Protein AF-A0A3C1BU77-F1 (afdb_monomer)

Mean predicted aligned error: 21.32 Å

Nearest PDB structures (foldseek):
  6pol-assembly3_E  TM=6.967E-01  e=9.409E-05  Homo sapiens
  7zcb-assembly2_C  TM=7.299E-01  e=1.121E-03  Homo sapiens
  6gvl-assembly1_A  TM=5.945E-01  e=2.881E-03  Homo sapiens
  1x4z-assembly1_A  TM=6.012E-01  e=1.794E-02  Mus musculus
  3bpl-assembly1_B  TM=5.204E-01  e=2.711E-02  Homo sapiens

Structure (mmCIF, N/CA/C/O backbone):
data_AF-A0A3C1BU77-F1
#
_entry.id   AF-A0A3C1BU77-F1
#
loop_
_atom_site.group_PDB
_atom_site.id
_atom_site.type_symbol
_atom_site.label_atom_id
_atom_site.label_alt_id
_atom_site.label_comp_id
_atom_site.label_asym_id
_atom_site.label_entity_id
_atom_site.label_seq_id
_atom_site.pdbx_PDB_ins_code
_atom_site.Cartn_x
_atom_site.Cartn_y
_atom_site.Cartn_z
_atom_site.occupancy
_atom_site.B_iso_or_equiv
_atom_site.auth_seq_id
_atom_site.auth_comp_id
_atom_site.auth_asym_id
_atom_site.auth_atom_id
_atom_site.pdbx_PDB_model_num
ATOM 1 N N . MET A 1 1 ? -45.793 -27.076 -18.568 1.00 36.78 1 MET A N 1
ATOM 2 C CA . MET A 1 1 ? -45.952 -28.542 -18.455 1.00 36.78 1 MET A CA 1
ATOM 3 C C . MET A 1 1 ? -45.054 -29.188 -19.489 1.00 36.78 1 MET A C 1
ATOM 5 O O . MET A 1 1 ? -45.214 -28.874 -20.659 1.00 36.78 1 MET A O 1
ATOM 9 N N . GLY A 1 2 ? -44.099 -30.007 -19.049 1.00 38.44 2 GLY A N 1
ATOM 10 C CA . GLY A 1 2 ? -43.173 -30.732 -19.925 1.00 38.44 2 GLY A CA 1
ATOM 11 C C . GLY A 1 2 ? -41.721 -30.673 -19.454 1.00 38.44 2 GLY A C 1
ATOM 12 O O . GLY A 1 2 ? -40.871 -30.169 -20.177 1.00 38.44 2 GLY A O 1
ATOM 13 N N . GLU A 1 3 ? -41.451 -31.142 -18.234 1.00 28.12 3 GLU A N 1
ATOM 14 C CA . GLU A 1 3 ? -40.107 -31.545 -17.805 1.00 28.12 3 GLU A CA 1
ATOM 15 C C . GLU A 1 3 ? -39.756 -32.894 -18.452 1.00 28.12 3 GLU A C 1
ATOM 17 O O . GLU A 1 3 ? -40.600 -33.788 -18.456 1.00 28.12 3 GLU A O 1
ATOM 22 N N . SER A 1 4 ? -38.515 -33.079 -18.910 1.00 33.75 4 SER A N 1
ATOM 23 C CA . SER A 1 4 ? -37.806 -34.360 -18.747 1.00 33.75 4 SER A CA 1
ATOM 24 C C . SER A 1 4 ? -36.318 -34.210 -19.075 1.00 33.75 4 SER A C 1
ATOM 26 O O . SER A 1 4 ? -35.903 -34.245 -20.235 1.00 33.75 4 SER A O 1
ATOM 28 N N . SER A 1 5 ? -35.526 -34.062 -18.016 1.00 33.38 5 SER A N 1
ATOM 29 C CA . SER A 1 5 ? -34.079 -34.257 -17.982 1.00 33.38 5 SER A CA 1
ATOM 30 C C . SER A 1 5 ? -33.723 -35.724 -18.239 1.00 33.38 5 SER A C 1
ATOM 32 O O . SER A 1 5 ? -34.296 -36.624 -17.624 1.00 33.38 5 SER A O 1
ATOM 34 N N . GLY A 1 6 ? -32.750 -35.972 -19.115 1.00 31.78 6 GLY A N 1
ATOM 35 C CA . GLY A 1 6 ? -32.155 -37.292 -19.317 1.00 31.78 6 GLY A CA 1
ATOM 36 C C . GLY A 1 6 ? -31.024 -37.551 -18.321 1.00 31.78 6 GLY A C 1
ATOM 37 O O . GLY A 1 6 ? -29.907 -37.088 -18.531 1.00 31.78 6 GLY A O 1
ATOM 38 N N . THR A 1 7 ? -31.307 -38.325 -17.272 1.00 36.81 7 THR A N 1
ATOM 39 C CA . THR A 1 7 ? -30.307 -38.931 -16.377 1.00 36.81 7 THR A CA 1
ATOM 40 C C . THR A 1 7 ? -30.339 -40.446 -16.567 1.00 36.81 7 THR A C 1
ATOM 42 O O . THR A 1 7 ? -31.391 -41.068 -16.444 1.00 36.81 7 THR A O 1
ATOM 45 N N . VAL A 1 8 ? -29.184 -41.046 -16.860 1.00 35.94 8 VAL A N 1
ATOM 46 C CA . VAL A 1 8 ? -28.992 -42.498 -17.016 1.00 35.94 8 VAL A CA 1
ATOM 47 C C . VAL A 1 8 ? -28.729 -43.145 -15.646 1.00 35.94 8 VAL A C 1
ATOM 49 O O . VAL A 1 8 ? -27.785 -42.723 -14.974 1.00 35.94 8 VAL A O 1
ATOM 52 N N . PRO A 1 9 ? -29.476 -44.184 -15.220 1.00 38.03 9 PRO A N 1
ATOM 53 C CA . PRO A 1 9 ? -29.110 -44.986 -14.055 1.00 38.03 9 PRO A CA 1
ATOM 54 C C . PRO A 1 9 ? -28.339 -46.279 -14.393 1.00 38.03 9 PRO A C 1
ATOM 56 O O . PRO A 1 9 ? -28.489 -46.888 -15.451 1.00 38.03 9 PRO A O 1
ATOM 59 N N . ARG A 1 10 ? -27.513 -46.670 -13.413 1.00 32.25 10 ARG A N 1
ATOM 60 C CA . ARG A 1 10 ? -26.653 -47.861 -13.288 1.00 32.25 10 ARG A CA 1
ATOM 61 C C . ARG A 1 10 ? -27.412 -49.183 -13.062 1.00 32.25 10 ARG A C 1
ATOM 63 O O . ARG A 1 10 ? -28.432 -49.197 -12.384 1.00 32.25 10 ARG A O 1
ATOM 70 N N . ASN A 1 11 ? -26.703 -50.265 -13.417 1.00 33.53 11 ASN A N 1
ATOM 71 C CA . ASN A 1 11 ? -26.674 -51.626 -12.842 1.00 33.53 11 ASN A CA 1
ATOM 72 C C . ASN A 1 11 ? -27.775 -52.647 -13.184 1.00 33.53 11 ASN A C 1
ATOM 74 O O . ASN A 1 11 ? -28.945 -52.441 -12.895 1.00 33.53 11 ASN A O 1
ATOM 78 N N . LEU A 1 12 ? -27.323 -53.836 -13.623 1.00 29.66 12 LEU A N 1
ATOM 79 C CA . LEU A 1 12 ? -27.940 -55.160 -13.416 1.00 29.66 12 LEU A CA 1
ATOM 80 C C . LEU A 1 12 ? -26.853 -56.276 -13.589 1.00 29.66 12 LEU A C 1
ATOM 82 O O . LEU A 1 12 ? -25.764 -55.961 -14.062 1.00 29.66 12 LEU A O 1
ATOM 86 N N . PRO A 1 13 ? -27.068 -57.558 -13.213 1.00 35.19 13 PRO A N 1
ATOM 87 C CA . PRO A 1 13 ? -26.724 -58.130 -11.905 1.00 35.19 13 PRO A CA 1
ATOM 88 C C . PRO A 1 13 ? -25.758 -59.344 -11.967 1.00 35.19 13 PRO A C 1
ATOM 90 O O . PRO A 1 13 ? -25.698 -60.079 -12.952 1.00 35.19 13 PRO A O 1
ATOM 93 N N . VAL A 1 14 ? -25.058 -59.622 -10.860 1.00 35.34 14 VAL A N 1
ATOM 94 C CA . VAL A 1 14 ? -24.254 -60.846 -10.661 1.00 35.34 14 VAL A CA 1
ATOM 95 C C . VAL A 1 14 ? -25.178 -61.996 -10.248 1.00 35.34 14 VAL A C 1
ATOM 97 O O . VAL A 1 14 ? -25.825 -61.926 -9.206 1.00 35.34 14 VAL A O 1
ATOM 100 N N . THR A 1 15 ? -25.244 -63.065 -11.046 1.00 35.25 15 THR A N 1
ATOM 101 C CA . THR A 1 15 ? -25.993 -64.289 -10.713 1.00 35.25 15 THR A CA 1
ATOM 102 C C . THR A 1 15 ? -25.028 -65.437 -10.408 1.00 35.25 15 THR A C 1
ATOM 104 O O . THR A 1 15 ? -24.292 -65.898 -11.273 1.00 35.25 15 THR A O 1
ATOM 107 N N . GLY A 1 16 ? -25.029 -65.918 -9.161 1.00 33.06 16 GLY A N 1
ATOM 108 C CA . GLY A 1 16 ? -24.327 -67.133 -8.743 1.00 33.06 16 GLY A CA 1
ATOM 109 C C . GLY A 1 16 ? -25.316 -68.279 -8.531 1.00 33.06 16 GLY A C 1
ATOM 110 O O . GLY A 1 16 ? -26.018 -68.308 -7.524 1.00 33.06 16 GLY A O 1
ATOM 111 N N . ARG A 1 17 ? -25.375 -69.242 -9.461 1.00 32.59 17 ARG A N 1
ATOM 112 C CA . ARG A 1 17 ? -26.034 -70.544 -9.240 1.00 32.59 17 ARG A CA 1
ATOM 113 C C . ARG A 1 17 ? -25.007 -71.547 -8.708 1.00 32.59 17 ARG A C 1
ATOM 115 O O . ARG A 1 17 ? -24.070 -71.890 -9.423 1.00 32.59 17 ARG A O 1
ATOM 122 N N . ARG A 1 18 ? -25.219 -72.076 -7.499 1.00 37.72 18 ARG A N 1
ATOM 123 C CA . ARG A 1 18 ? -24.502 -73.257 -6.983 1.00 37.72 18 ARG A CA 1
ATOM 124 C C . ARG A 1 18 ? -24.995 -74.519 -7.703 1.00 37.72 18 ARG A C 1
ATOM 126 O O . ARG A 1 18 ? -26.198 -74.766 -7.739 1.00 37.72 18 ARG A O 1
ATOM 133 N N . ARG A 1 19 ? -24.080 -75.322 -8.252 1.00 45.97 19 ARG A N 1
ATOM 134 C CA . ARG A 1 19 ? -24.337 -76.703 -8.694 1.00 45.97 19 ARG A CA 1
ATOM 135 C C . ARG A 1 19 ? -23.610 -77.646 -7.736 1.00 45.97 19 ARG A C 1
ATOM 137 O O . ARG A 1 19 ? -22.392 -77.566 -7.640 1.00 45.97 19 ARG A O 1
ATOM 144 N N . ASN A 1 20 ? -24.339 -78.520 -7.043 1.00 51.69 20 ASN A N 1
ATOM 145 C CA . ASN A 1 20 ? -23.739 -79.678 -6.377 1.00 51.69 20 ASN A CA 1
ATOM 146 C C . ASN A 1 20 ? -23.255 -80.629 -7.482 1.00 51.69 20 ASN A C 1
ATOM 148 O O . ASN A 1 20 ? -24.083 -81.135 -8.237 1.00 51.69 20 ASN A O 1
ATOM 152 N N . MET A 1 21 ? -21.941 -80.810 -7.627 1.00 64.19 21 MET A N 1
ATOM 153 C CA . MET A 1 21 ? -21.345 -81.693 -8.636 1.00 64.19 21 MET A CA 1
ATOM 154 C C . MET A 1 21 ? -20.718 -82.913 -7.954 1.00 64.19 21 MET A C 1
ATOM 156 O O . MET A 1 21 ? -19.926 -82.751 -7.031 1.00 64.19 21 MET A O 1
ATOM 160 N N . ASN A 1 22 ? -21.075 -84.120 -8.405 1.00 68.38 22 ASN A N 1
ATOM 161 C CA . ASN A 1 22 ? -20.420 -85.363 -7.990 1.00 68.38 22 ASN A CA 1
ATOM 162 C C . ASN A 1 22 ? -19.087 -85.499 -8.738 1.00 68.38 22 ASN A C 1
ATOM 164 O O . ASN A 1 22 ? -19.070 -85.666 -9.956 1.00 68.38 22 ASN A O 1
ATOM 168 N N . LEU A 1 23 ? -17.973 -85.404 -8.011 1.00 65.56 23 LEU A N 1
ATOM 169 C CA . LEU A 1 23 ? -16.616 -85.367 -8.576 1.00 65.56 23 LEU A CA 1
ATOM 170 C C . LEU A 1 23 ? -16.169 -86.717 -9.173 1.00 65.56 23 LEU A C 1
ATOM 172 O O . LEU A 1 23 ? -15.373 -86.732 -10.108 1.00 65.56 23 LEU A O 1
ATOM 176 N N . SER A 1 24 ? -16.715 -87.835 -8.690 1.00 67.44 24 SER A N 1
ATOM 177 C CA . SER A 1 24 ? -16.337 -89.200 -9.089 1.00 67.44 24 SER A CA 1
ATOM 178 C C . SER A 1 24 ? -16.767 -89.585 -10.512 1.00 67.44 24 SER A C 1
ATOM 180 O O . SER A 1 24 ? -16.103 -90.382 -11.177 1.00 67.44 24 SER A O 1
ATOM 182 N N . GLU A 1 25 ? -17.856 -89.002 -11.017 1.00 73.62 25 GLU A N 1
ATOM 183 C CA . GLU A 1 25 ? -18.390 -89.293 -12.357 1.00 73.62 25 GLU A CA 1
ATOM 184 C C . GLU A 1 25 ? -17.701 -88.479 -13.465 1.00 73.62 25 GLU A C 1
ATOM 186 O O . GLU A 1 25 ? -17.847 -88.779 -14.650 1.00 73.62 25 GLU A O 1
ATOM 191 N N . MET A 1 26 ? -16.927 -87.452 -13.103 1.00 72.75 26 MET A N 1
ATOM 192 C CA . MET A 1 26 ? -16.329 -86.527 -14.064 1.00 72.75 26 MET A CA 1
ATOM 193 C C . MET A 1 26 ? -15.104 -87.126 -14.758 1.00 72.75 26 MET A C 1
ATOM 195 O O . MET A 1 26 ? -14.331 -87.909 -14.197 1.00 72.75 26 MET A O 1
ATOM 199 N N . THR A 1 27 ? -14.878 -86.724 -16.007 1.00 81.06 27 THR A N 1
ATOM 200 C CA . THR A 1 27 ? -13.675 -8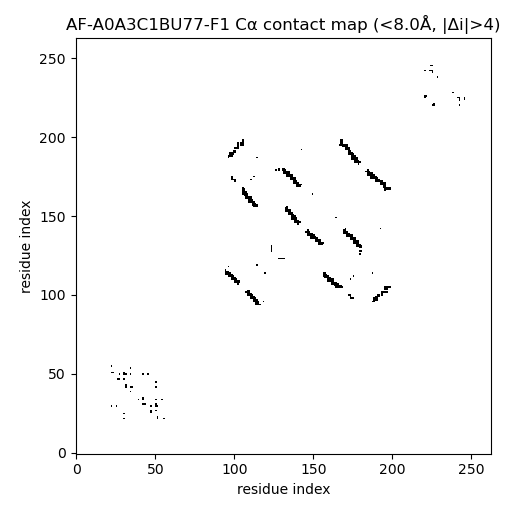7.124 -16.747 1.00 81.06 27 THR A CA 1
ATOM 201 C C . THR A 1 27 ? -12.450 -86.339 -16.260 1.00 81.06 27 THR A C 1
ATOM 203 O O . THR A 1 27 ? -12.557 -85.202 -15.797 1.00 81.06 27 THR A O 1
ATOM 206 N N . LYS A 1 28 ? -11.236 -86.894 -16.421 1.00 79.44 28 LYS A N 1
ATOM 207 C CA . LYS A 1 28 ? -9.983 -86.238 -15.976 1.00 79.44 28 LYS A CA 1
ATOM 208 C C . LYS A 1 28 ? -9.828 -84.808 -16.522 1.00 79.44 28 LYS A C 1
ATOM 210 O O . LYS A 1 28 ? -9.302 -83.932 -15.842 1.00 79.44 28 LYS A O 1
ATOM 215 N N . LYS A 1 29 ? -10.301 -84.559 -17.748 1.00 80.75 29 LYS A N 1
ATOM 216 C CA . LYS A 1 29 ? -10.237 -83.242 -18.401 1.00 80.75 29 LYS A CA 1
ATOM 217 C C . LYS A 1 29 ? -11.158 -82.217 -17.737 1.00 80.75 29 LYS A C 1
ATOM 219 O O . LYS A 1 29 ? -10.810 -81.040 -17.676 1.00 80.75 29 LYS A O 1
ATOM 224 N N . GLU A 1 30 ? -12.317 -82.646 -17.256 1.00 79.56 30 GLU A N 1
ATOM 225 C CA . GLU A 1 30 ? -13.279 -81.770 -16.587 1.00 79.56 30 GLU A CA 1
ATOM 226 C C . GLU A 1 30 ? -12.818 -81.438 -15.169 1.00 79.56 30 GLU A C 1
ATOM 228 O O . GLU A 1 30 ? -12.835 -80.269 -14.789 1.00 79.56 30 GLU A O 1
ATOM 233 N N . LEU A 1 31 ? -12.279 -82.425 -14.448 1.00 80.50 31 LEU A N 1
ATOM 234 C CA . LEU A 1 31 ? -11.627 -82.213 -13.153 1.00 80.50 31 LEU A CA 1
ATOM 235 C C . LEU A 1 31 ? -10.448 -81.240 -13.269 1.00 80.50 31 LEU A C 1
ATOM 237 O O . LEU A 1 31 ? -10.305 -80.331 -12.456 1.00 80.50 31 LEU A O 1
ATOM 241 N N . TYR A 1 32 ? -9.646 -81.356 -14.332 1.00 82.75 32 TYR A N 1
ATOM 242 C CA . TYR A 1 32 ? -8.545 -80.426 -14.580 1.00 82.75 32 TYR A CA 1
ATOM 243 C C . TYR A 1 32 ? -9.025 -78.983 -14.794 1.00 82.75 32 TYR A C 1
ATOM 245 O O . TYR A 1 32 ? -8.405 -78.048 -14.292 1.00 82.75 32 TYR A O 1
ATOM 253 N N . ARG A 1 33 ? -10.137 -78.780 -15.513 1.00 82.62 33 ARG A N 1
ATOM 254 C CA . ARG A 1 33 ? -10.722 -77.440 -15.699 1.00 82.62 33 ARG A CA 1
ATOM 255 C C . ARG A 1 33 ? -11.206 -76.850 -14.378 1.00 82.62 33 ARG A C 1
ATOM 257 O O . ARG A 1 33 ? -10.927 -75.687 -14.111 1.00 82.62 33 ARG A O 1
ATOM 264 N N . LEU A 1 34 ? -11.856 -77.661 -13.547 1.00 81.00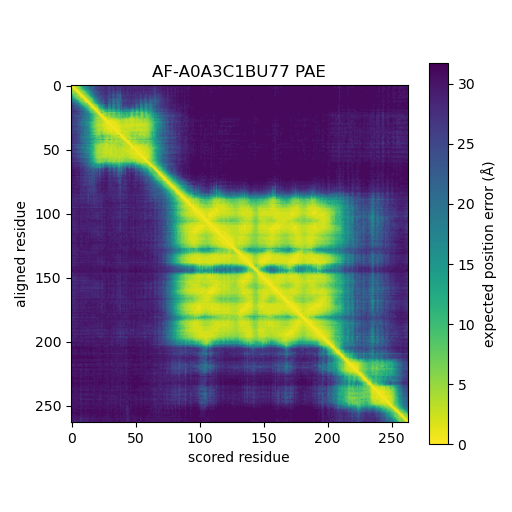 34 LEU A N 1
ATOM 265 C CA . LEU A 1 34 ? -12.327 -77.241 -12.228 1.00 81.00 34 LEU A CA 1
ATOM 266 C C . LEU A 1 34 ? -11.142 -76.886 -11.308 1.00 81.00 34 LEU A C 1
ATOM 268 O O . LEU A 1 34 ? -11.159 -75.865 -10.628 1.00 81.00 34 LEU A O 1
ATOM 272 N N . ALA A 1 35 ? -10.052 -77.654 -11.376 1.00 80.00 35 ALA A N 1
ATOM 273 C CA . ALA A 1 35 ? -8.815 -77.361 -10.652 1.00 80.00 35 ALA A CA 1
ATOM 274 C C . ALA A 1 35 ? -8.125 -76.062 -11.110 1.00 80.00 35 ALA A C 1
ATOM 276 O O . ALA A 1 35 ? -7.467 -75.405 -10.304 1.00 80.00 35 ALA A O 1
ATOM 277 N N . VAL A 1 36 ? -8.265 -75.677 -12.385 1.00 81.69 36 VAL A N 1
ATOM 278 C CA . VAL A 1 36 ? -7.801 -74.369 -12.877 1.00 81.69 36 VAL A CA 1
ATOM 279 C C . VAL A 1 36 ? -8.652 -73.241 -12.296 1.00 81.69 36 VAL A C 1
ATOM 281 O O . VAL A 1 36 ? -8.091 -72.248 -11.846 1.00 81.69 36 VAL A O 1
ATOM 284 N N . GLU A 1 37 ? -9.976 -73.400 -12.264 1.00 79.88 37 GLU A N 1
ATOM 285 C CA . GLU A 1 37 ? -10.899 -72.392 -11.724 1.00 79.88 37 GLU A CA 1
ATOM 286 C C . GLU A 1 37 ? -10.695 -72.165 -10.218 1.00 79.88 37 GLU A C 1
ATOM 288 O O . GLU A 1 37 ? -10.669 -71.026 -9.760 1.00 79.88 37 GLU A O 1
ATOM 293 N N . LEU A 1 38 ? -10.445 -73.236 -9.459 1.00 76.94 38 LEU A N 1
ATOM 294 C CA . LEU A 1 38 ? -10.128 -73.172 -8.026 1.00 76.94 38 LEU A CA 1
ATOM 295 C C . LEU A 1 38 ? -8.642 -72.896 -7.730 1.00 76.94 38 LEU A C 1
ATOM 297 O O . LEU A 1 38 ? -8.221 -72.946 -6.577 1.00 76.94 38 LEU A O 1
ATOM 301 N N . ASN A 1 39 ? -7.849 -72.603 -8.765 1.00 78.12 39 ASN A N 1
ATOM 302 C CA . ASN A 1 39 ? -6.432 -72.247 -8.701 1.00 78.12 39 ASN A CA 1
ATOM 303 C C . ASN A 1 39 ? -5.550 -73.228 -7.896 1.00 78.12 39 ASN A C 1
ATOM 305 O O . ASN A 1 39 ? -4.654 -72.825 -7.154 1.00 78.12 39 ASN A O 1
ATOM 309 N N . LEU A 1 40 ? -5.776 -74.536 -8.064 1.00 77.06 40 LEU A N 1
ATOM 310 C CA . LEU A 1 40 ? -4.991 -75.573 -7.391 1.00 77.06 40 LEU A CA 1
ATOM 311 C C . LEU A 1 40 ? -3.548 -75.623 -7.921 1.00 77.06 40 LEU A C 1
ATOM 313 O O . LEU A 1 40 ? -3.300 -75.552 -9.130 1.00 77.06 40 LEU A O 1
ATOM 317 N N . ALA A 1 41 ? -2.574 -75.766 -7.021 1.00 76.38 41 ALA A N 1
ATOM 318 C CA . ALA A 1 41 ? -1.163 -75.915 -7.375 1.00 76.38 41 ALA A CA 1
ATOM 319 C C . ALA A 1 41 ? -0.843 -77.357 -7.819 1.00 76.38 41 ALA A C 1
ATOM 321 O O . ALA A 1 41 ? -1.483 -78.309 -7.386 1.00 76.38 41 ALA A O 1
ATOM 322 N N . ASN A 1 42 ? 0.156 -77.530 -8.694 1.00 75.81 42 ASN A N 1
ATOM 323 C CA . ASN A 1 42 ? 0.618 -78.832 -9.213 1.00 75.81 42 ASN A CA 1
ATOM 324 C C . ASN A 1 42 ? -0.421 -79.694 -9.972 1.00 75.81 42 ASN A C 1
ATOM 326 O O . ASN A 1 42 ? -0.128 -80.846 -10.294 1.00 75.81 42 ASN A O 1
ATOM 330 N N . ARG A 1 43 ? -1.575 -79.130 -10.371 1.00 74.25 43 ARG A N 1
ATOM 331 C CA . ARG A 1 43 ? -2.667 -79.859 -11.056 1.00 74.25 43 ARG A CA 1
ATOM 332 C C . ARG A 1 43 ? -2.267 -80.619 -12.327 1.00 74.25 43 ARG A C 1
ATOM 334 O O . ARG A 1 43 ? -2.896 -81.608 -12.679 1.00 74.25 43 ARG A O 1
ATOM 341 N N . SER A 1 44 ? -1.240 -80.156 -13.042 1.00 74.56 44 SER A N 1
ATOM 342 C CA . SER A 1 44 ? -0.787 -80.730 -14.319 1.00 74.56 44 SER A CA 1
ATOM 343 C C . SER A 1 44 ? 0.023 -82.010 -14.165 1.00 74.56 44 SER A C 1
ATOM 345 O O . SER A 1 44 ? 0.149 -82.757 -15.132 1.00 74.56 44 SER A O 1
ATOM 347 N N . LYS A 1 45 ? 0.544 -82.282 -12.964 1.00 77.38 45 LYS A N 1
ATOM 348 C CA . LYS A 1 45 ? 1.308 -83.498 -12.666 1.00 77.38 45 LYS A CA 1
ATOM 349 C C . LYS A 1 45 ? 0.457 -84.602 -12.029 1.00 77.38 45 LYS A C 1
ATOM 351 O O . LYS A 1 45 ? 0.951 -85.712 -11.895 1.00 77.38 45 LYS A O 1
ATOM 356 N N . MET A 1 46 ? -0.796 -84.309 -11.673 1.00 78.25 46 MET A N 1
ATOM 357 C CA . MET A 1 46 ? -1.655 -85.218 -10.914 1.00 78.25 46 MET A CA 1
ATOM 358 C C . MET A 1 46 ? -2.401 -86.236 -11.795 1.00 78.25 46 MET A C 1
ATOM 360 O O . MET A 1 46 ? -2.791 -85.975 -12.949 1.00 78.25 46 MET A O 1
ATOM 364 N N . THR A 1 47 ? -2.619 -87.429 -11.245 1.00 84.69 47 THR A N 1
ATOM 365 C CA . THR A 1 47 ? -3.502 -88.452 -11.828 1.00 84.69 47 THR A CA 1
ATOM 366 C C . THR A 1 47 ? -4.984 -88.098 -11.605 1.00 84.69 47 THR A C 1
ATOM 368 O O . THR A 1 47 ? -5.301 -87.099 -10.965 1.00 84.69 47 THR A O 1
ATOM 371 N N . LYS A 1 48 ? -5.923 -88.830 -12.231 1.00 79.88 48 LYS A N 1
ATOM 372 C CA . LYS A 1 48 ? -7.366 -88.518 -12.111 1.00 79.88 48 LYS A CA 1
ATOM 373 C C . LYS A 1 48 ? -7.821 -88.619 -10.651 1.00 79.88 48 LYS A C 1
ATOM 375 O O . LYS A 1 48 ? -8.472 -87.708 -10.162 1.00 79.88 48 LYS A O 1
ATOM 380 N N . GLU A 1 49 ? -7.405 -89.684 -9.978 1.00 81.25 49 GLU A N 1
ATOM 381 C CA . GLU A 1 49 ? -7.737 -89.974 -8.581 1.00 81.25 49 GLU A CA 1
ATOM 382 C C . GLU A 1 49 ? -7.129 -88.932 -7.632 1.00 81.25 49 GLU A C 1
ATOM 384 O O . GLU A 1 49 ? -7.809 -88.415 -6.749 1.00 81.25 49 GLU A O 1
ATOM 389 N N . GLU A 1 50 ? -5.879 -88.527 -7.878 1.00 80.88 50 GLU A N 1
ATOM 390 C CA . GLU A 1 50 ? -5.228 -87.453 -7.117 1.00 80.88 50 GLU A CA 1
ATOM 391 C C . GLU A 1 50 ? -5.935 -86.100 -7.291 1.00 80.88 50 GLU A C 1
ATOM 393 O O . GLU A 1 50 ? -6.042 -85.333 -6.334 1.00 80.88 50 GLU A O 1
ATOM 398 N N . LEU A 1 51 ? -6.444 -85.801 -8.494 1.00 79.88 51 LEU A N 1
ATOM 399 C CA . LEU A 1 51 ? -7.230 -84.591 -8.754 1.00 79.88 51 LEU A CA 1
ATOM 400 C C . LEU A 1 51 ? -8.578 -84.616 -8.030 1.00 79.88 51 LEU A C 1
ATOM 402 O O . LEU A 1 51 ? -8.986 -83.583 -7.504 1.00 79.88 51 LEU A O 1
ATOM 406 N N . GLU A 1 52 ? -9.254 -85.766 -7.986 1.00 79.31 52 GLU A N 1
ATOM 407 C CA . GLU A 1 52 ? -10.512 -85.933 -7.247 1.00 79.31 52 GLU A CA 1
ATOM 408 C C . GLU A 1 52 ? -10.294 -85.693 -5.751 1.00 79.31 52 GLU A C 1
ATOM 410 O O . GLU A 1 52 ? -10.998 -84.879 -5.156 1.00 79.31 52 GLU A O 1
ATOM 415 N N . GLN A 1 53 ? -9.260 -86.302 -5.164 1.00 80.06 53 GLN A N 1
ATOM 416 C CA . GLN A 1 53 ? -8.941 -86.128 -3.747 1.00 80.06 53 GLN A CA 1
ATOM 417 C C . GLN A 1 53 ? -8.513 -84.690 -3.412 1.00 80.06 53 GLN A C 1
ATOM 419 O O . GLN A 1 53 ? -8.905 -84.148 -2.377 1.00 80.06 53 GLN A O 1
ATOM 424 N N . ALA A 1 54 ? -7.723 -84.046 -4.278 1.00 79.88 54 ALA A N 1
ATOM 425 C CA . ALA A 1 54 ? -7.291 -82.664 -4.080 1.00 79.88 54 ALA A CA 1
ATOM 426 C C . ALA A 1 54 ? -8.455 -81.666 -4.189 1.00 79.88 54 ALA A C 1
ATOM 428 O O . ALA A 1 54 ? -8.496 -80.690 -3.439 1.00 79.88 54 ALA A O 1
ATOM 429 N N . LEU A 1 55 ? -9.404 -81.912 -5.098 1.00 79.50 55 LEU A N 1
ATOM 430 C CA . LEU A 1 55 ? -10.608 -81.097 -5.248 1.00 79.50 55 LEU A CA 1
ATOM 431 C C . LEU A 1 55 ? -11.572 -81.286 -4.079 1.00 79.50 55 LEU A C 1
ATOM 433 O O . LEU A 1 55 ? -12.065 -80.288 -3.559 1.00 79.50 55 LEU A O 1
ATOM 437 N N . ASP A 1 56 ? -11.798 -82.523 -3.635 1.00 80.12 56 ASP A N 1
ATOM 438 C CA . ASP A 1 56 ? -12.672 -82.802 -2.492 1.00 80.12 56 ASP A CA 1
ATOM 439 C C . ASP A 1 56 ? -12.108 -82.169 -1.211 1.00 80.12 56 ASP A C 1
ATOM 441 O O . ASP A 1 56 ? -12.818 -81.459 -0.500 1.00 80.12 56 ASP A O 1
ATOM 445 N N . LYS A 1 57 ? -10.786 -82.273 -1.002 1.00 78.12 57 LYS A N 1
ATOM 446 C CA . LYS A 1 57 ? -10.084 -81.590 0.094 1.00 78.12 57 LYS A CA 1
ATOM 447 C C . LYS A 1 57 ? -10.208 -80.064 0.013 1.00 78.12 57 LYS A C 1
ATOM 449 O O . LYS A 1 57 ? -10.530 -79.413 1.002 1.00 78.12 57 LYS A O 1
ATOM 454 N N . ALA A 1 58 ? -9.991 -79.473 -1.162 1.00 72.94 58 ALA A N 1
ATOM 455 C CA . ALA A 1 58 ? -10.100 -78.025 -1.333 1.00 72.94 58 ALA A CA 1
ATOM 456 C C . ALA A 1 58 ? -11.539 -77.515 -1.144 1.00 72.94 58 ALA A C 1
ATOM 458 O O . ALA A 1 58 ? -11.747 -76.408 -0.646 1.00 72.94 58 ALA A O 1
ATOM 459 N N . MET A 1 59 ? -12.541 -78.319 -1.512 1.00 67.62 59 MET A N 1
ATOM 460 C CA . MET A 1 59 ? -13.952 -78.009 -1.281 1.00 67.62 59 MET A CA 1
ATOM 461 C C . MET A 1 59 ? -14.368 -78.216 0.183 1.00 67.62 59 MET A C 1
ATOM 463 O O . MET A 1 59 ? -15.197 -77.448 0.676 1.00 67.62 59 MET A O 1
ATOM 467 N N . SER A 1 60 ? -13.785 -79.185 0.899 1.00 64.94 60 SER A N 1
ATOM 468 C CA . SER A 1 60 ? -13.997 -79.359 2.341 1.00 64.94 60 SER A CA 1
ATOM 469 C C . SER A 1 60 ? -13.317 -78.268 3.170 1.00 64.94 60 SER A C 1
ATOM 471 O O . SER A 1 60 ? -13.932 -77.751 4.101 1.00 64.94 60 SER A O 1
ATOM 473 N N . ASP A 1 61 ? -12.109 -77.841 2.791 1.00 60.53 61 ASP A N 1
ATOM 474 C CA . ASP A 1 61 ? -11.376 -76.760 3.467 1.00 60.53 61 ASP A CA 1
ATOM 475 C C . ASP A 1 61 ? -12.116 -75.412 3.309 1.00 60.53 61 ASP A C 1
ATOM 477 O O . ASP A 1 61 ? -12.211 -74.624 4.250 1.00 60.53 61 ASP A O 1
ATOM 481 N N . ASN A 1 62 ? -12.787 -75.190 2.171 1.00 55.81 62 ASN A N 1
ATOM 482 C CA . ASN A 1 62 ? -13.650 -74.019 1.950 1.00 55.81 62 ASN A CA 1
ATOM 483 C C . ASN A 1 62 ? -15.014 -74.076 2.668 1.00 55.81 62 ASN A C 1
ATOM 485 O O . ASN A 1 62 ? -15.765 -73.098 2.635 1.00 55.81 62 ASN A O 1
ATOM 489 N N . LYS A 1 63 ? -15.364 -75.194 3.321 1.00 53.31 63 LYS A N 1
ATOM 490 C CA . LYS A 1 63 ? -16.603 -75.330 4.109 1.00 53.31 63 LYS A CA 1
ATOM 491 C C . LYS A 1 63 ? -16.418 -74.955 5.588 1.00 53.31 63 LYS A C 1
ATOM 493 O O . LYS A 1 63 ? -17.416 -74.832 6.294 1.00 53.31 63 LYS A O 1
ATOM 498 N N . THR A 1 64 ? -15.184 -74.698 6.034 1.00 42.06 64 THR A N 1
ATOM 499 C CA . THR A 1 64 ? -14.855 -74.444 7.454 1.00 42.06 64 THR A CA 1
ATOM 500 C C . THR A 1 64 ? -14.489 -72.984 7.761 1.00 42.06 64 THR A C 1
ATOM 502 O O . THR A 1 64 ? -14.323 -72.617 8.918 1.00 42.06 64 THR A O 1
ATOM 505 N N . HIS A 1 65 ? -14.500 -72.077 6.780 1.00 44.78 65 HIS A N 1
ATOM 506 C CA . HIS A 1 65 ? -14.372 -70.635 7.043 1.00 44.78 65 HIS A CA 1
ATOM 507 C C . HIS A 1 65 ? -15.735 -69.928 7.108 1.00 44.78 65 HIS A C 1
ATOM 509 O O . HIS A 1 65 ? -15.986 -68.919 6.456 1.00 44.78 65 HIS A O 1
ATOM 515 N N . SER A 1 66 ? -16.613 -70.468 7.954 1.00 40.12 66 SER A N 1
ATOM 516 C CA . SER A 1 66 ? -17.625 -69.700 8.676 1.00 40.12 66 SER A CA 1
ATOM 517 C C . SER A 1 66 ? -17.313 -69.839 10.165 1.00 40.12 66 SER A C 1
ATOM 519 O O . SER A 1 66 ? -17.701 -70.820 10.788 1.00 40.12 66 SER A O 1
ATOM 521 N N . SER A 1 67 ? -16.655 -68.814 10.705 1.00 39.72 67 SER A N 1
ATOM 522 C CA . SER A 1 67 ? -16.546 -68.490 12.133 1.00 39.72 67 SER A CA 1
ATOM 523 C C . SER A 1 67 ? -15.556 -69.285 13.007 1.00 39.72 67 SER A C 1
ATOM 525 O O . SER A 1 67 ? -15.810 -70.402 13.438 1.00 39.72 67 SER A O 1
ATOM 527 N N . THR A 1 68 ? -14.562 -68.516 13.472 1.00 42.31 68 THR A N 1
ATOM 528 C CA . THR A 1 68 ? -13.919 -68.547 14.804 1.00 42.31 68 THR A CA 1
ATOM 529 C C . THR A 1 68 ? -12.751 -69.508 15.031 1.00 42.31 68 THR A C 1
ATOM 531 O O . THR A 1 68 ? -12.900 -70.551 15.652 1.00 42.31 68 THR A O 1
ATOM 534 N N . GLU A 1 69 ? -11.541 -69.040 14.716 1.00 39.47 69 GLU A N 1
ATOM 535 C CA . GLU A 1 69 ? -10.366 -69.356 15.532 1.00 39.47 69 GLU A CA 1
ATOM 536 C C . GLU A 1 69 ? -9.757 -68.062 16.077 1.00 39.47 69 GLU A C 1
ATOM 538 O O . GLU A 1 69 ? -9.453 -67.109 15.358 1.00 39.47 69 GLU A O 1
ATOM 543 N N . GLN A 1 70 ? -9.675 -68.029 17.403 1.00 50.38 70 GLN A N 1
ATOM 544 C CA . GLN A 1 70 ? -9.163 -66.945 18.218 1.00 50.38 70 GLN A CA 1
ATOM 545 C C . GLN A 1 70 ? -7.642 -66.864 18.056 1.00 50.38 70 GLN A C 1
ATOM 547 O O . GLN A 1 70 ? -6.902 -67.609 18.697 1.00 50.38 70 GLN A O 1
ATOM 552 N N . HIS A 1 71 ? -7.158 -65.922 17.249 1.00 42.28 71 HIS A N 1
ATOM 553 C CA . HIS A 1 71 ? -5.782 -65.462 17.390 1.00 42.28 71 HIS A CA 1
ATOM 554 C C . HIS A 1 71 ? -5.714 -64.463 18.545 1.00 42.28 71 HIS A C 1
ATOM 556 O O . HIS A 1 71 ? -6.431 -63.460 18.561 1.00 42.28 71 HIS A O 1
ATOM 562 N N . LYS A 1 72 ? -4.839 -64.753 19.516 1.00 47.97 72 LYS A N 1
ATOM 563 C CA . LYS A 1 72 ? -4.386 -63.805 20.537 1.00 47.97 72 LYS A CA 1
ATOM 564 C C . LYS A 1 72 ? -4.164 -62.441 19.891 1.00 47.97 72 LYS A C 1
ATOM 566 O O . LYS A 1 72 ? -3.412 -62.328 18.924 1.00 47.97 72 LYS A O 1
ATOM 571 N N . VAL A 1 73 ? -4.812 -61.427 20.455 1.00 41.06 73 VAL A N 1
ATOM 572 C CA . VAL A 1 73 ? -4.631 -60.029 20.078 1.00 41.06 73 VAL A CA 1
ATOM 573 C C . VAL A 1 73 ? -3.190 -59.652 20.407 1.00 41.06 73 VAL A C 1
ATOM 575 O O . VAL A 1 73 ? -2.876 -59.228 21.515 1.00 41.06 73 VAL A O 1
ATOM 578 N N . HIS A 1 74 ? -2.287 -59.820 19.446 1.00 51.00 74 HIS A N 1
ATOM 579 C CA . HIS A 1 74 ? -1.187 -58.882 19.344 1.00 51.00 74 HIS A CA 1
ATOM 580 C C . HIS A 1 74 ? -1.856 -57.531 19.083 1.00 51.00 74 HIS A C 1
ATOM 582 O O . HIS A 1 74 ? -2.603 -57.439 18.101 1.00 51.00 74 HIS A O 1
ATOM 588 N N . PRO A 1 75 ? -1.682 -56.506 19.942 1.00 61.91 75 PRO A N 1
ATOM 589 C CA . PRO A 1 75 ? -2.056 -55.169 19.532 1.00 61.91 75 PRO A CA 1
ATOM 590 C C . PRO A 1 75 ? -1.297 -54.935 18.232 1.00 61.91 75 PRO A C 1
ATOM 592 O O . PRO A 1 75 ? -0.066 -54.998 18.198 1.00 61.91 75 PRO A O 1
ATOM 595 N N . SER A 1 76 ? -2.048 -54.788 17.140 1.00 58.81 76 SER A N 1
ATOM 596 C CA . SER A 1 76 ? -1.476 -54.307 15.890 1.00 58.81 76 SER A CA 1
ATOM 597 C C . SER A 1 76 ? -0.647 -53.077 16.251 1.00 58.81 76 SER A C 1
ATOM 599 O O . SER A 1 76 ? -1.123 -52.299 17.088 1.00 58.81 76 SER A O 1
ATOM 601 N N . PRO A 1 77 ? 0.569 -52.893 15.698 1.00 64.50 77 PRO A N 1
ATOM 602 C CA . PRO A 1 77 ? 1.229 -51.606 15.800 1.00 64.50 77 PRO A CA 1
ATOM 603 C C . PRO A 1 77 ? 0.172 -50.601 15.380 1.00 64.50 77 PRO A C 1
ATOM 605 O O . PRO A 1 77 ? -0.342 -50.702 14.263 1.00 64.50 77 PRO A O 1
ATOM 608 N N . VAL A 1 78 ? -0.257 -49.756 16.321 1.00 66.56 78 VAL A N 1
ATOM 609 C CA . VAL A 1 78 ? -1.162 -48.658 16.020 1.00 66.56 78 VAL A CA 1
ATOM 610 C C . VAL A 1 78 ? -0.446 -47.966 14.880 1.00 66.56 78 VAL A C 1
ATOM 612 O O . VAL A 1 78 ? 0.666 -47.473 15.089 1.00 66.56 78 VAL A O 1
ATOM 615 N N . LEU A 1 79 ? -0.982 -48.080 13.654 1.00 68.75 79 LEU A N 1
ATOM 616 C CA . LEU A 1 79 ? -0.443 -47.310 12.544 1.00 68.75 79 LEU A CA 1
ATOM 617 C C . LEU A 1 79 ? -0.367 -45.902 13.111 1.00 68.75 79 LEU A C 1
ATOM 619 O O . LEU A 1 79 ? -1.401 -45.467 13.631 1.00 68.75 79 LEU A O 1
ATOM 623 N N . PRO A 1 80 ? 0.815 -45.255 13.128 1.00 68.44 80 PRO A N 1
ATOM 624 C CA . PRO A 1 80 ? 0.906 -43.914 13.669 1.00 68.44 80 PRO A CA 1
ATOM 625 C C . PRO A 1 80 ? -0.222 -43.148 13.002 1.00 68.44 80 PRO A C 1
ATOM 627 O O . PRO A 1 80 ? -0.297 -43.149 11.766 1.00 68.44 80 PRO A O 1
ATOM 630 N N . GLU A 1 81 ? -1.166 -42.649 13.813 1.00 70.00 81 GLU A N 1
ATOM 631 C CA . GLU A 1 81 ? -2.256 -41.834 13.300 1.00 70.00 81 GLU A CA 1
ATOM 632 C C . GLU A 1 81 ? -1.578 -40.850 12.369 1.00 70.00 81 GLU A C 1
ATOM 634 O O . GLU A 1 81 ? -0.586 -40.223 12.752 1.00 70.00 81 GLU A O 1
ATOM 639 N N . LYS A 1 82 ? -1.994 -40.831 11.101 1.00 66.94 82 LYS A N 1
ATOM 640 C CA . LYS A 1 82 ? -1.457 -39.866 10.158 1.00 66.94 82 LYS A CA 1
ATOM 641 C C . LYS A 1 82 ? -1.811 -38.526 10.778 1.00 66.94 82 LYS A C 1
ATOM 643 O O . LYS A 1 82 ? -2.968 -38.129 10.699 1.00 66.94 82 LYS A O 1
ATOM 648 N N . ILE A 1 83 ? -0.847 -37.905 11.459 1.00 66.88 83 ILE A N 1
ATOM 649 C CA . ILE A 1 83 ? -0.997 -36.592 12.062 1.00 66.88 83 ILE A CA 1
ATOM 650 C C . ILE A 1 83 ? -1.202 -35.694 10.853 1.00 66.88 83 ILE A C 1
ATOM 652 O O . ILE A 1 83 ? -0.247 -35.304 10.179 1.00 66.88 83 ILE A O 1
ATOM 656 N N . SER A 1 84 ? -2.463 -35.479 10.478 1.00 71.19 84 SER A N 1
ATOM 657 C CA . SER A 1 84 ? -2.808 -34.413 9.562 1.00 71.19 84 SER A CA 1
ATOM 658 C C . SER A 1 84 ? -2.238 -33.162 10.209 1.00 71.19 84 SER A C 1
ATOM 660 O O . SER A 1 84 ? -2.475 -32.967 11.409 1.00 71.19 84 SER A O 1
ATOM 662 N N . PRO A 1 85 ? -1.449 -32.357 9.477 1.00 77.69 85 PRO A N 1
ATOM 663 C CA . PRO A 1 85 ? -1.025 -31.073 9.996 1.00 77.69 85 PRO A CA 1
ATOM 664 C C . PRO A 1 85 ? -2.257 -30.387 10.591 1.00 77.69 85 PRO A C 1
ATOM 666 O O . PRO A 1 85 ? -3.314 -30.457 9.954 1.00 77.69 85 PRO A O 1
ATOM 669 N N . PRO A 1 86 ? -2.168 -29.823 11.807 1.00 78.62 86 PRO A N 1
ATOM 670 C CA . PRO A 1 86 ? -3.284 -29.094 12.379 1.00 78.62 86 PRO A CA 1
ATOM 671 C C . PRO A 1 86 ? -3.838 -28.144 11.318 1.00 78.62 86 PRO A C 1
ATOM 673 O O . PRO A 1 86 ? -3.079 -27.420 10.670 1.00 78.62 86 PRO A O 1
ATOM 676 N N . GLU A 1 87 ? -5.146 -28.213 11.077 1.00 79.50 87 GLU A N 1
ATOM 677 C CA . GLU A 1 87 ? -5.789 -27.269 10.178 1.00 79.50 87 GLU A CA 1
ATOM 678 C C . GLU A 1 87 ? -5.686 -25.893 10.833 1.00 79.50 87 GLU A C 1
ATOM 680 O O . GLU A 1 87 ? -6.309 -25.621 11.859 1.00 79.50 87 GLU A O 1
ATOM 685 N N . TYR A 1 88 ? -4.840 -25.042 10.262 1.00 84.25 88 TYR A N 1
ATOM 686 C CA . TYR A 1 88 ? -4.738 -23.637 10.619 1.00 84.25 88 TYR A CA 1
ATOM 687 C C . TYR A 1 88 ? -5.535 -22.847 9.580 1.00 84.25 88 TYR A C 1
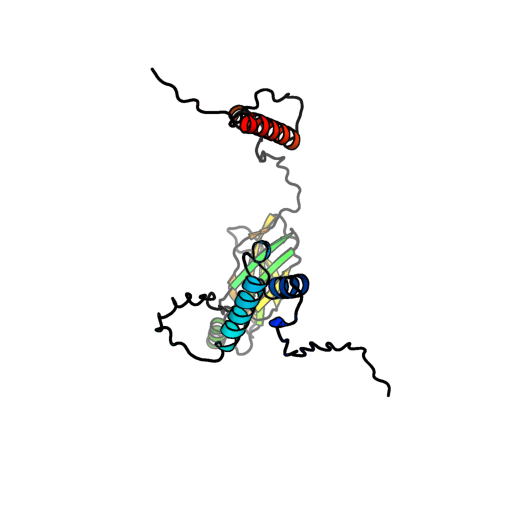ATOM 689 O O . TYR A 1 88 ? -4.965 -22.463 8.553 1.00 84.25 88 TYR A O 1
ATOM 697 N N . PRO A 1 89 ? -6.854 -22.647 9.774 1.00 85.50 89 PRO A N 1
ATOM 698 C CA . PRO A 1 89 ? -7.617 -21.806 8.867 1.00 85.50 89 PRO A CA 1
ATOM 699 C C . PRO A 1 89 ? -7.020 -20.398 8.888 1.00 85.50 89 PRO A C 1
ATOM 701 O O . PRO A 1 89 ? -6.737 -19.848 9.954 1.00 85.50 89 PRO A O 1
ATOM 704 N N . ILE A 1 90 ? -6.806 -19.829 7.703 1.00 87.12 90 ILE A N 1
ATOM 705 C CA . ILE A 1 90 ? -6.316 -18.458 7.572 1.00 87.12 90 ILE A CA 1
ATOM 706 C C . ILE A 1 90 ? -7.423 -17.531 8.090 1.00 87.12 90 ILE A C 1
ATOM 708 O O . ILE A 1 90 ? -8.543 -17.610 7.582 1.00 87.12 90 ILE A O 1
ATOM 712 N N . PRO A 1 91 ? -7.151 -16.681 9.096 1.00 89.00 91 PRO A N 1
ATOM 713 C CA . PRO A 1 91 ? -8.136 -15.722 9.573 1.00 89.00 91 PRO A CA 1
ATOM 714 C C . PRO A 1 91 ? -8.512 -14.728 8.471 1.00 89.00 91 PRO A C 1
ATOM 716 O O . PRO A 1 91 ? -7.645 -14.274 7.727 1.00 89.00 91 PRO A O 1
ATOM 719 N N . ASP A 1 92 ? -9.780 -14.314 8.426 1.00 86.62 92 ASP A N 1
ATOM 720 C CA . ASP A 1 92 ? -10.236 -13.275 7.489 1.00 86.62 92 ASP A CA 1
ATOM 721 C C . ASP A 1 92 ? -9.513 -11.934 7.705 1.00 86.62 92 ASP A C 1
ATOM 723 O O . ASP A 1 92 ? -9.368 -11.139 6.778 1.00 86.62 92 ASP A O 1
ATOM 727 N N . ARG A 1 93 ? -9.096 -11.663 8.950 1.00 89.19 93 ARG A N 1
ATOM 728 C CA . ARG A 1 93 ? -8.403 -10.441 9.372 1.00 89.19 93 ARG A CA 1
ATOM 729 C C . ARG A 1 93 ? -7.352 -10.744 10.427 1.00 89.19 93 ARG A C 1
ATOM 731 O O . ARG A 1 93 ? -7.585 -11.573 11.309 1.00 89.19 93 ARG A O 1
ATOM 738 N N . TYR A 1 94 ? -6.242 -10.015 10.376 1.00 90.94 94 TYR A N 1
ATOM 739 C CA . TYR A 1 94 ? -5.146 -10.172 11.334 1.00 90.94 94 TYR A CA 1
ATOM 740 C C . TYR A 1 94 ? -5.265 -9.230 12.537 1.00 90.94 94 TYR A C 1
ATOM 742 O O . TYR A 1 94 ? -4.631 -9.480 13.558 1.00 90.94 94 TYR A O 1
ATOM 750 N N . GLN A 1 95 ? -6.100 -8.188 12.450 1.00 93.06 95 GLN A N 1
ATOM 751 C CA . GLN A 1 95 ? -6.287 -7.146 13.466 1.00 93.06 95 GLN A CA 1
ATOM 752 C C . GLN A 1 95 ? -4.981 -6.426 13.821 1.00 93.06 95 GLN A C 1
ATOM 754 O O . GLN A 1 95 ? -4.718 -6.109 14.982 1.00 93.06 95 GLN A O 1
ATOM 759 N N . ILE A 1 96 ? -4.162 -6.163 12.801 1.00 93.94 96 ILE A N 1
ATOM 760 C CA . ILE A 1 96 ? -2.880 -5.466 12.923 1.00 93.94 96 ILE A CA 1
ATOM 761 C C . ILE A 1 96 ? -2.915 -4.240 12.021 1.00 93.94 96 ILE A C 1
ATOM 763 O O . ILE A 1 96 ? -3.196 -4.354 10.829 1.00 93.94 96 ILE A O 1
ATOM 767 N N . ASP A 1 97 ? -2.572 -3.084 12.586 1.00 95.75 97 ASP A N 1
ATOM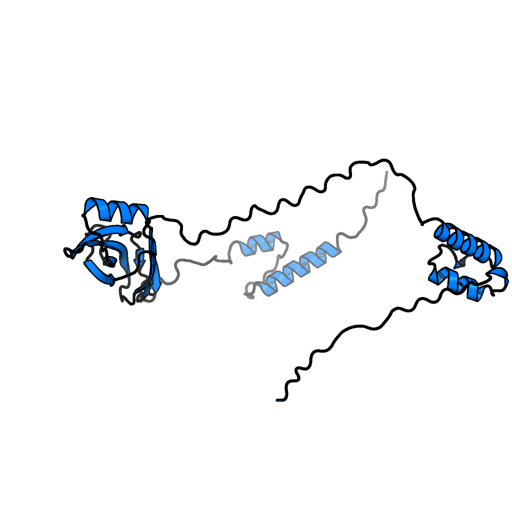 768 C CA . ASP A 1 97 ? -2.435 -1.840 11.833 1.00 95.75 97 ASP A CA 1
ATOM 769 C C . ASP A 1 97 ? -1.329 -1.988 10.780 1.00 95.75 97 ASP A C 1
ATOM 771 O O . ASP A 1 97 ? -0.142 -2.065 11.101 1.00 95.75 97 ASP A O 1
ATOM 775 N N . THR A 1 98 ? -1.728 -2.067 9.514 1.00 95.69 98 THR A N 1
ATOM 776 C CA . THR A 1 98 ? -0.847 -2.371 8.389 1.00 95.69 98 THR A CA 1
ATOM 777 C C . THR A 1 98 ? -1.180 -1.465 7.217 1.00 95.69 98 THR A C 1
ATOM 779 O O . THR A 1 98 ? -2.343 -1.304 6.858 1.00 95.69 98 THR A O 1
ATOM 782 N N . ALA A 1 99 ? -0.152 -0.922 6.574 1.00 96.81 99 ALA A N 1
ATOM 783 C CA . ALA A 1 99 ? -0.247 -0.297 5.263 1.00 96.81 99 ALA A CA 1
ATOM 784 C C . ALA A 1 99 ? 0.958 -0.738 4.437 1.00 96.81 99 ALA A C 1
ATOM 786 O O . ALA A 1 99 ? 2.102 -0.627 4.880 1.00 96.81 99 ALA A O 1
ATOM 787 N N . VAL A 1 100 ? 0.717 -1.263 3.241 1.00 97.50 100 VAL A N 1
ATOM 788 C CA . VAL A 1 100 ? 1.776 -1.743 2.353 1.00 97.50 100 VAL A CA 1
ATOM 789 C C . VAL A 1 100 ? 1.512 -1.231 0.952 1.00 97.50 100 VAL A C 1
ATOM 791 O O . VAL A 1 100 ? 0.419 -1.404 0.420 1.00 97.50 100 VAL A O 1
ATOM 794 N N . LEU A 1 101 ? 2.540 -0.620 0.366 1.00 96.94 101 LEU A N 1
ATOM 795 C CA . LEU A 1 101 ? 2.560 -0.150 -1.010 1.00 96.94 101 LEU A CA 1
ATOM 796 C C . LEU A 1 101 ? 3.526 -1.019 -1.814 1.00 96.94 101 LEU A C 1
ATOM 798 O O . LEU A 1 101 ? 4.659 -1.248 -1.390 1.00 96.94 101 LEU A O 1
ATOM 802 N N . LEU A 1 102 ? 3.070 -1.478 -2.975 1.00 96.75 102 LEU A N 1
ATOM 803 C CA . LEU A 1 102 ? 3.830 -2.270 -3.929 1.00 96.75 102 LEU A CA 1
ATOM 804 C C . LEU A 1 102 ? 3.817 -1.576 -5.301 1.00 96.75 102 LEU A C 1
ATOM 806 O O . LEU A 1 102 ? 2.737 -1.357 -5.859 1.00 96.75 102 LEU A O 1
ATOM 810 N N . PRO A 1 103 ? 4.986 -1.245 -5.872 1.00 95.00 103 PRO A N 1
ATOM 811 C CA . PRO A 1 103 ? 5.066 -0.715 -7.225 1.00 95.00 103 PRO A CA 1
ATOM 812 C C . PRO A 1 103 ? 4.723 -1.817 -8.236 1.00 95.00 103 PRO A C 1
ATOM 814 O O . PRO A 1 103 ? 5.287 -2.909 -8.181 1.00 95.00 103 PRO A O 1
ATOM 817 N N . VAL A 1 104 ? 3.804 -1.541 -9.164 1.00 94.38 104 VAL A N 1
ATOM 818 C CA . VAL A 1 104 ? 3.423 -2.482 -10.234 1.00 94.38 104 VAL A CA 1
ATOM 819 C C . VAL A 1 104 ? 4.122 -2.113 -11.538 1.00 94.38 104 VAL A C 1
ATOM 821 O O . VAL A 1 104 ? 4.686 -2.966 -12.216 1.00 94.38 104 VAL A O 1
ATOM 824 N N . ASN A 1 105 ? 4.078 -0.836 -11.902 1.00 92.69 105 ASN A N 1
ATOM 825 C CA . ASN A 1 105 ? 4.795 -0.259 -13.036 1.00 92.69 105 ASN A CA 1
ATOM 826 C C . ASN A 1 105 ? 5.018 1.244 -12.761 1.00 92.69 105 ASN A C 1
ATOM 828 O O . ASN A 1 105 ? 4.500 1.737 -11.761 1.00 92.69 105 ASN A O 1
ATOM 832 N N . PRO A 1 106 ? 5.736 2.001 -13.613 1.00 92.19 106 PRO A N 1
ATOM 833 C CA . PRO A 1 106 ? 6.036 3.419 -13.349 1.00 92.19 106 PRO A CA 1
ATOM 834 C C . PRO A 1 106 ? 4.816 4.350 -13.223 1.00 92.19 106 PRO A C 1
ATOM 836 O O . PRO A 1 106 ? 4.968 5.527 -12.901 1.00 92.19 106 PRO A O 1
ATOM 839 N N . ARG A 1 107 ? 3.615 3.842 -13.527 1.00 92.75 107 ARG A N 1
ATOM 840 C CA . ARG A 1 107 ? 2.344 4.564 -13.488 1.00 92.75 107 ARG A CA 1
ATOM 841 C C . ARG A 1 107 ? 1.340 3.980 -12.484 1.00 92.75 107 ARG A C 1
ATOM 843 O O . ARG A 1 107 ? 0.267 4.539 -12.311 1.00 92.75 107 ARG A O 1
ATOM 850 N N . LYS A 1 108 ? 1.608 2.804 -11.912 1.00 94.00 108 LYS A N 1
ATOM 851 C CA . LYS A 1 108 ? 0.631 2.072 -11.104 1.00 94.00 108 LYS A CA 1
ATOM 852 C C . LYS A 1 108 ? 1.245 1.518 -9.846 1.00 94.00 108 LYS A C 1
ATOM 854 O O . LYS A 1 108 ? 2.230 0.775 -9.877 1.00 94.00 108 LYS A O 1
ATOM 859 N N . GLU A 1 109 ? 0.539 1.766 -8.761 1.00 95.06 109 GLU A N 1
ATOM 860 C CA . GLU A 1 109 ? 0.852 1.277 -7.435 1.00 95.06 109 GLU A CA 1
ATOM 861 C C . GLU A 1 109 ? -0.318 0.466 -6.905 1.00 95.06 109 GLU A C 1
ATOM 863 O O . GLU A 1 109 ? -1.486 0.829 -7.061 1.00 95.06 109 GLU A O 1
ATOM 868 N N . TYR A 1 110 ? 0.004 -0.628 -6.234 1.00 97.06 110 TYR A N 1
ATOM 869 C CA . TYR A 1 110 ? -0.950 -1.397 -5.465 1.00 97.06 110 TYR A CA 1
ATOM 870 C C . TYR A 1 110 ? -0.754 -1.104 -3.987 1.00 97.06 110 TYR A C 1
ATOM 872 O O . TYR A 1 110 ? 0.361 -1.194 -3.476 1.00 97.06 110 TYR A O 1
ATOM 880 N N . VAL A 1 111 ? -1.834 -0.786 -3.286 1.00 97.50 111 VAL A N 1
ATOM 881 C CA . VAL A 1 111 ? -1.800 -0.536 -1.849 1.00 97.50 111 VAL A CA 1
ATOM 882 C C . VAL A 1 111 ? -2.847 -1.396 -1.175 1.00 97.50 111 VAL A C 1
ATOM 884 O O . VAL A 1 111 ? -3.989 -1.455 -1.622 1.00 97.50 111 VAL A O 1
ATOM 887 N N . TYR A 1 112 ? -2.476 -2.041 -0.078 1.00 96.88 112 TYR A N 1
ATOM 888 C CA . TYR A 1 112 ? -3.427 -2.695 0.809 1.00 96.88 112 TYR A CA 1
ATOM 889 C C . TYR A 1 112 ? -3.182 -2.270 2.249 1.00 96.88 112 TYR A C 1
ATOM 891 O O . TYR A 1 112 ? -2.056 -1.948 2.643 1.00 96.88 112 TYR A O 1
ATOM 899 N N . TRP A 1 113 ? -4.256 -2.235 3.026 1.00 97.25 113 TRP A N 1
ATOM 900 C CA . TRP A 1 113 ? -4.211 -1.800 4.411 1.00 97.25 113 TRP A CA 1
ATOM 901 C C . TRP A 1 113 ? -5.249 -2.523 5.260 1.00 97.25 113 TRP A C 1
ATOM 903 O O . TRP A 1 113 ? -6.280 -3.001 4.780 1.00 97.25 113 TRP A O 1
ATOM 913 N N . GLU A 1 114 ? -4.972 -2.545 6.553 1.00 96.00 114 GLU A N 1
ATOM 914 C CA . GLU A 1 114 ? -5.886 -2.977 7.595 1.00 96.00 114 GLU A CA 1
ATOM 915 C C . GLU A 1 114 ? -5.666 -2.085 8.816 1.00 96.00 114 GLU A C 1
ATOM 917 O O . GLU A 1 114 ? -4.528 -1.809 9.187 1.00 96.00 114 GLU A O 1
ATOM 922 N N . VAL A 1 115 ? -6.748 -1.610 9.431 1.00 96.25 115 VAL A N 1
ATOM 923 C CA . VAL A 1 115 ? -6.698 -0.899 10.713 1.00 96.25 115 VAL A CA 1
ATOM 924 C C . VAL A 1 115 ? -7.411 -1.742 11.761 1.00 96.25 115 VAL A C 1
ATOM 926 O O . VAL A 1 115 ? -8.578 -2.106 11.583 1.00 96.25 115 VAL A O 1
ATOM 929 N N . ALA A 1 116 ? -6.716 -2.027 12.857 1.00 95.69 116 ALA A N 1
ATOM 930 C CA . ALA A 1 116 ? -7.195 -2.847 13.953 1.00 95.69 116 ALA A CA 1
ATOM 931 C C . ALA A 1 116 ? -8.352 -2.176 14.705 1.00 95.69 116 ALA A C 1
ATOM 933 O O . ALA A 1 116 ? -8.372 -0.963 14.951 1.00 95.69 116 ALA A O 1
ATOM 934 N N . ASP A 1 117 ? -9.295 -2.991 15.169 1.00 93.44 117 ASP A N 1
ATOM 935 C CA . ASP A 1 117 ? -10.476 -2.530 15.898 1.00 93.44 117 ASP A CA 1
ATOM 936 C C . ASP A 1 117 ? -10.095 -1.827 17.208 1.00 93.44 117 ASP A C 1
ATOM 938 O O . ASP A 1 117 ? -10.707 -0.827 17.585 1.00 93.44 117 ASP A O 1
ATOM 942 N N . ASN A 1 118 ? -9.040 -2.300 17.880 1.00 94.00 118 ASN A N 1
ATOM 943 C CA . ASN A 1 118 ? -8.518 -1.673 19.094 1.00 94.00 118 ASN A CA 1
ATOM 944 C C . ASN A 1 118 ? -8.039 -0.235 18.829 1.00 94.00 118 ASN A C 1
ATOM 946 O O . ASN A 1 118 ? -8.336 0.681 19.596 1.00 94.00 118 ASN A O 1
ATOM 950 N N . THR A 1 119 ? -7.346 -0.016 17.710 1.00 93.38 119 THR A N 1
ATOM 951 C CA . THR A 1 119 ? -6.840 1.304 17.326 1.00 93.38 119 THR A CA 1
ATOM 952 C C . THR A 1 119 ? -7.973 2.261 16.984 1.00 93.38 119 THR A C 1
ATOM 954 O O . THR A 1 119 ? -7.980 3.396 17.462 1.00 93.38 119 THR A O 1
ATOM 957 N N . VAL A 1 120 ? -8.990 1.781 16.267 1.00 92.69 120 VAL A N 1
ATOM 958 C CA . VAL A 1 120 ? -10.217 2.543 16.007 1.00 92.69 120 VAL A CA 1
ATOM 959 C C . VAL A 1 120 ? -10.926 2.928 17.306 1.00 92.69 120 VAL A C 1
ATOM 961 O O . VAL A 1 120 ? -11.272 4.092 17.497 1.00 92.69 120 VAL A O 1
ATOM 964 N N . ASN A 1 121 ? -11.139 1.974 18.213 1.00 93.12 121 ASN A N 1
ATOM 965 C CA . ASN A 1 121 ? -11.858 2.223 19.463 1.00 93.12 121 ASN A CA 1
ATOM 966 C C . ASN A 1 121 ? -11.109 3.216 20.359 1.00 93.12 121 ASN A C 1
ATOM 968 O O . ASN A 1 121 ? -11.714 4.159 20.867 1.00 93.12 121 ASN A O 1
ATOM 972 N N . ARG A 1 122 ? -9.787 3.056 20.490 1.00 92.38 122 ARG A N 1
ATOM 973 C CA . ARG A 1 122 ? -8.921 4.003 21.204 1.00 92.38 122 ARG A CA 1
ATOM 974 C C . ARG A 1 122 ? -9.034 5.409 20.618 1.00 92.38 122 ARG A C 1
ATOM 976 O O . ARG A 1 122 ? -9.181 6.368 21.369 1.00 92.38 122 ARG A O 1
ATOM 983 N N . PHE A 1 123 ? -9.018 5.525 19.291 1.00 91.38 123 PHE A N 1
ATOM 984 C CA . PHE A 1 123 ? -9.135 6.811 18.613 1.00 91.38 123 PHE A CA 1
ATOM 985 C C . PHE A 1 123 ? -10.474 7.502 18.897 1.00 91.38 123 PHE A C 1
ATOM 987 O O . PHE A 1 123 ? -10.481 8.687 19.232 1.00 91.38 123 PHE A O 1
ATOM 994 N N . LYS A 1 124 ? -11.590 6.762 18.824 1.00 90.94 124 LYS A N 1
ATOM 995 C CA . LYS A 1 124 ? -12.935 7.292 19.107 1.00 90.94 124 LYS A CA 1
ATOM 996 C C . LYS A 1 124 ? -13.070 7.824 20.531 1.00 90.94 124 LYS A C 1
ATOM 998 O O . LYS A 1 124 ? -13.674 8.872 20.724 1.00 90.94 124 LYS A O 1
ATOM 1003 N N . VAL A 1 125 ? -12.506 7.115 21.511 1.00 91.50 125 VAL A N 1
ATOM 1004 C CA . VAL A 1 125 ? -12.518 7.544 22.919 1.00 91.50 125 VAL A CA 1
ATOM 1005 C C . VAL A 1 125 ? -11.663 8.794 23.111 1.00 91.50 125 VAL A C 1
ATOM 1007 O O . VAL A 1 125 ? -12.099 9.733 23.764 1.00 91.50 125 VAL A O 1
ATOM 1010 N N . GLN A 1 126 ? -10.468 8.829 22.520 1.00 89.62 126 GLN A N 1
ATOM 1011 C CA . GLN A 1 126 ? -9.534 9.942 22.688 1.00 89.62 126 GLN A CA 1
ATOM 1012 C C . GLN A 1 126 ? -10.024 11.251 22.050 1.00 89.62 126 GLN A C 1
ATOM 1014 O O . GLN A 1 126 ? -9.741 12.322 22.578 1.00 89.62 126 GLN A O 1
ATOM 1019 N N . HIS A 1 127 ? -10.730 11.172 20.921 1.00 85.81 127 HIS A N 1
ATOM 1020 C CA . HIS A 1 127 ? -11.168 12.350 20.161 1.00 85.81 127 HIS A CA 1
ATOM 1021 C C . HIS A 1 127 ? -12.664 12.655 20.319 1.00 85.81 127 HIS A C 1
ATOM 1023 O O . HIS A 1 127 ? -13.153 13.593 19.700 1.00 85.81 127 HIS A O 1
ATOM 1029 N N . GLU A 1 128 ? -13.377 11.884 21.152 1.00 83.88 128 GLU A N 1
ATOM 1030 C CA . GLU A 1 128 ? -14.824 12.004 21.398 1.00 83.88 128 GLU A CA 1
ATOM 1031 C C . GLU A 1 128 ? -15.671 11.981 20.113 1.00 83.88 128 GLU A C 1
ATOM 1033 O O . GLU A 1 128 ? -16.731 12.603 20.025 1.00 83.88 128 GLU A O 1
ATOM 1038 N N . SER A 1 129 ? -15.214 11.227 19.110 1.00 81.50 129 SER A N 1
ATOM 1039 C CA . SER A 1 129 ? -15.821 11.228 17.780 1.00 81.50 129 SER A CA 1
ATOM 1040 C C . SER A 1 129 ? -16.384 9.867 17.392 1.00 81.50 129 SER A C 1
ATOM 1042 O O . SER A 1 129 ? -15.630 8.920 17.146 1.00 81.50 129 SER A O 1
ATOM 1044 N N . PRO A 1 130 ? -17.725 9.736 17.329 1.00 78.62 130 PRO A N 1
ATOM 1045 C CA . PRO A 1 130 ? -18.374 8.466 17.015 1.00 78.62 130 PRO A CA 1
ATOM 1046 C C . PRO A 1 130 ? -18.235 8.092 15.534 1.00 78.62 130 PRO A C 1
ATOM 1048 O O . PRO A 1 130 ? -18.084 6.903 15.216 1.00 78.62 130 PRO A O 1
ATOM 1051 N N . GLU A 1 131 ? -18.244 9.092 14.650 1.00 85.88 131 GLU A N 1
ATOM 1052 C CA . GLU A 1 131 ? -18.020 8.943 13.214 1.00 85.88 131 GLU A CA 1
ATOM 1053 C C . GLU A 1 131 ? -16.569 9.255 12.861 1.00 85.88 131 GLU A C 1
ATOM 1055 O O . GLU A 1 131 ? -16.035 10.307 13.206 1.00 85.88 131 GLU A O 1
ATOM 1060 N N . ILE A 1 132 ? -15.943 8.317 12.157 1.00 90.88 132 ILE A N 1
ATOM 1061 C CA . ILE A 1 132 ? -14.571 8.417 11.670 1.00 90.88 132 ILE A CA 1
ATOM 1062 C C . ILE A 1 132 ? -14.562 8.060 10.191 1.00 90.88 132 ILE A C 1
ATOM 1064 O O . ILE A 1 132 ? -15.256 7.136 9.761 1.00 90.88 132 ILE A O 1
ATOM 1068 N N . SER A 1 133 ? -13.762 8.780 9.417 1.00 93.31 133 SER A N 1
ATOM 1069 C CA . SER A 1 133 ? -13.496 8.439 8.019 1.00 93.31 133 SER A CA 1
ATOM 1070 C C . SER A 1 133 ? -12.069 7.931 7.886 1.00 93.31 133 SER A C 1
ATOM 1072 O O . SER A 1 133 ? -11.163 8.474 8.510 1.00 93.31 133 SER A O 1
ATOM 1074 N N . PHE A 1 134 ? -11.853 6.905 7.069 1.00 95.44 134 PHE A N 1
ATOM 1075 C CA . PHE A 1 134 ? -10.508 6.428 6.763 1.00 95.44 134 PHE A CA 1
ATOM 1076 C C . PHE A 1 134 ? -10.039 7.102 5.480 1.00 95.44 134 PHE A C 1
ATOM 1078 O O . PHE A 1 134 ? -10.782 7.173 4.496 1.00 95.44 134 PHE A O 1
ATOM 1085 N N . VAL A 1 135 ? -8.819 7.621 5.497 1.00 96.50 135 VAL A N 1
ATOM 1086 C CA . VAL A 1 135 ? -8.215 8.281 4.342 1.00 96.50 135 VAL A CA 1
ATOM 1087 C C . VAL A 1 135 ? -6.870 7.638 4.085 1.00 96.50 135 VAL A C 1
ATOM 1089 O O . VAL A 1 135 ? -6.006 7.625 4.959 1.00 96.50 135 VAL A O 1
ATOM 1092 N N . LEU A 1 136 ? -6.721 7.105 2.881 1.00 96.88 136 LEU A N 1
ATOM 1093 C CA . LEU A 1 136 ? -5.464 6.588 2.380 1.00 96.88 136 LEU A CA 1
ATOM 1094 C C . LEU A 1 136 ? -4.787 7.686 1.570 1.00 96.88 136 LEU A C 1
ATOM 1096 O O . LEU A 1 136 ? -5.394 8.241 0.651 1.00 96.88 136 LEU A O 1
ATOM 1100 N N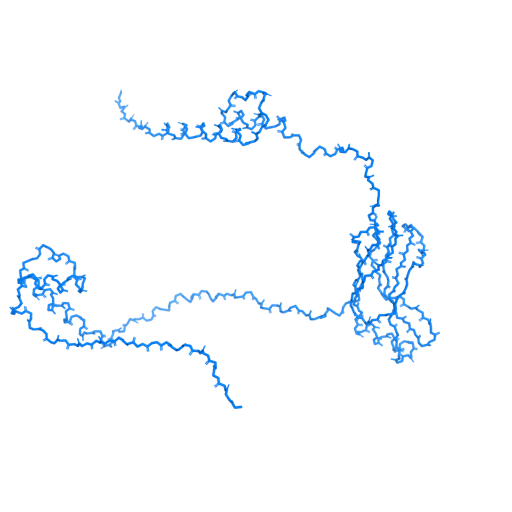 . LYS A 1 137 ? -3.542 7.991 1.912 1.00 95.94 137 LYS A N 1
ATOM 1101 C CA . LYS A 1 137 ? -2.717 8.991 1.243 1.00 95.94 137 LYS A CA 1
ATOM 1102 C C . LYS A 1 137 ? -1.476 8.343 0.654 1.00 95.94 137 LYS A C 1
ATOM 1104 O O . LYS A 1 137 ? -0.942 7.394 1.224 1.00 95.94 137 LYS A O 1
ATOM 1109 N N . VAL A 1 138 ? -1.012 8.868 -0.471 1.00 95.69 138 VAL A N 1
ATOM 1110 C CA . VAL A 1 138 ? 0.276 8.519 -1.072 1.00 95.69 138 VAL A CA 1
ATOM 1111 C C . VAL A 1 138 ? 1.139 9.764 -1.078 1.00 95.69 138 VAL A C 1
ATOM 1113 O O . VAL A 1 138 ? 0.713 10.823 -1.541 1.00 95.69 138 VAL A O 1
ATOM 1116 N N . PHE A 1 139 ? 2.352 9.616 -0.571 1.00 95.19 139 PHE A N 1
ATOM 1117 C CA . PHE A 1 139 ? 3.352 10.665 -0.519 1.00 95.19 139 PHE A CA 1
ATOM 1118 C C . PHE A 1 139 ? 4.525 10.314 -1.424 1.00 95.19 139 PHE A C 1
ATOM 1120 O O . PHE A 1 139 ? 4.883 9.143 -1.567 1.00 95.19 139 PHE A O 1
ATOM 1127 N N . GLY A 1 140 ? 5.129 11.336 -2.019 1.00 93.69 140 GLY A N 1
ATOM 1128 C CA . GLY A 1 140 ? 6.351 11.233 -2.804 1.00 93.69 140 GLY A CA 1
ATOM 1129 C C . GLY A 1 140 ? 7.404 12.183 -2.267 1.00 93.69 140 GLY A C 1
ATOM 1130 O O . GLY A 1 140 ? 7.090 13.255 -1.769 1.00 93.69 140 GLY A O 1
ATOM 1131 N N . GLY A 1 141 ? 8.672 11.811 -2.339 1.00 88.12 141 GLY A N 1
ATOM 1132 C CA . GLY A 1 141 ? 9.733 12.704 -1.890 1.00 88.12 141 GLY A CA 1
ATOM 1133 C C . GLY A 1 141 ? 11.095 12.046 -1.909 1.00 88.12 141 GLY A C 1
ATOM 1134 O O . GLY A 1 141 ? 11.258 10.942 -2.418 1.00 88.12 141 GLY A O 1
ATOM 1135 N N . ASN A 1 142 ? 12.077 12.726 -1.329 1.00 80.12 142 ASN A N 1
ATOM 1136 C CA . ASN A 1 142 ? 13.403 12.156 -1.112 1.00 80.12 142 ASN A CA 1
ATOM 1137 C C . ASN A 1 142 ? 13.438 11.359 0.205 1.00 80.12 142 ASN A C 1
ATOM 1139 O O . ASN A 1 142 ? 12.524 11.438 1.032 1.00 80.12 142 ASN A O 1
ATOM 1143 N N . GLU A 1 143 ? 14.501 10.584 0.436 1.00 68.06 143 GLU A N 1
ATOM 1144 C CA . GLU A 1 143 ? 14.632 9.802 1.676 1.00 68.06 143 GLU A CA 1
ATOM 1145 C C . GLU A 1 143 ? 14.574 10.677 2.941 1.00 68.06 143 GLU A C 1
ATOM 1147 O O . GLU A 1 143 ? 13.993 10.253 3.943 1.00 68.06 143 GLU A O 1
ATOM 1152 N N . THR A 1 144 ? 15.086 11.907 2.861 1.00 69.19 144 THR A N 1
ATOM 1153 C CA . THR A 1 144 ? 15.317 12.818 3.992 1.00 69.19 144 THR A CA 1
ATOM 1154 C C . THR A 1 144 ? 14.225 13.861 4.241 1.00 69.19 144 THR A C 1
ATOM 1156 O O . THR A 1 144 ? 14.280 14.533 5.266 1.00 69.19 144 THR A O 1
ATOM 1159 N N . ASP A 1 145 ? 13.264 14.028 3.330 1.00 68.62 145 ASP A N 1
ATOM 1160 C CA . ASP A 1 145 ? 12.287 15.128 3.380 1.00 68.62 145 ASP A CA 1
ATOM 1161 C C . ASP A 1 145 ? 10.883 14.651 3.798 1.00 68.62 145 ASP A C 1
ATOM 1163 O O . ASP A 1 145 ? 10.527 13.477 3.612 1.00 68.62 145 ASP A O 1
ATOM 1167 N N . SER A 1 146 ? 10.075 15.564 4.349 1.00 67.31 146 SER A N 1
ATOM 1168 C CA . SER A 1 146 ? 8.632 15.364 4.497 1.00 67.31 146 SER A CA 1
ATOM 1169 C C . SER A 1 146 ? 8.003 15.445 3.109 1.00 67.31 146 SER A C 1
ATOM 1171 O O . SER A 1 146 ? 7.888 16.528 2.546 1.00 67.31 146 SER A O 1
ATOM 1173 N N . GLY A 1 147 ? 7.674 14.289 2.534 1.00 82.00 147 GLY A N 1
ATOM 1174 C CA . GLY A 1 147 ? 7.213 14.191 1.148 1.00 82.00 147 GLY A CA 1
ATOM 1175 C C . GLY A 1 147 ? 5.967 15.018 0.836 1.00 82.00 147 GLY A C 1
ATOM 1176 O O . GLY A 1 147 ? 5.157 15.322 1.711 1.00 82.00 147 GLY A O 1
ATOM 1177 N N . GLU A 1 148 ? 5.809 15.339 -0.444 1.00 91.19 148 GLU A N 1
ATOM 1178 C CA . GLU A 1 148 ? 4.608 15.945 -1.010 1.00 91.19 148 GLU A CA 1
ATOM 1179 C C . GLU A 1 148 ? 3.454 14.931 -1.041 1.00 91.19 148 GLU A C 1
ATOM 1181 O O . GLU A 1 148 ? 3.651 13.760 -1.374 1.00 91.19 148 GLU A O 1
ATOM 1186 N N . GLU A 1 149 ? 2.237 15.368 -0.696 1.00 94.12 149 GLU A N 1
ATOM 1187 C CA . GLU A 1 149 ? 1.030 14.557 -0.894 1.00 94.12 149 GLU A CA 1
ATOM 1188 C C . GLU A 1 149 ? 0.745 14.472 -2.398 1.00 94.12 149 GLU A C 1
ATOM 1190 O O . GLU A 1 149 ? 0.427 15.476 -3.034 1.00 94.12 149 GLU A O 1
ATOM 1195 N N . LEU A 1 150 ? 0.862 13.272 -2.964 1.00 93.75 150 LEU A N 1
ATOM 1196 C CA . LEU A 1 150 ? 0.611 13.016 -4.383 1.00 93.75 150 LEU A CA 1
ATOM 1197 C C . LEU A 1 150 ? -0.862 12.709 -4.649 1.00 93.75 150 LEU A C 1
ATOM 1199 O O . LEU A 1 150 ? -1.415 13.118 -5.668 1.00 93.75 150 LEU A O 1
ATOM 1203 N N . ALA A 1 151 ? -1.491 11.954 -3.746 1.00 94.50 151 ALA A N 1
ATOM 1204 C CA . ALA A 1 151 ? -2.887 11.561 -3.864 1.00 94.50 151 ALA A CA 1
ATOM 1205 C C . ALA A 1 151 ? -3.500 11.228 -2.508 1.00 94.50 151 ALA A C 1
ATOM 1207 O O . ALA A 1 151 ? -2.820 10.744 -1.601 1.00 94.50 151 ALA A O 1
ATOM 1208 N N . SER A 1 152 ? -4.816 11.396 -2.409 1.00 95.06 152 SER A N 1
ATOM 1209 C CA . SER A 1 152 ? -5.600 10.931 -1.273 1.00 95.06 152 SER A CA 1
ATOM 1210 C C . SER A 1 152 ? -6.971 10.419 -1.698 1.00 95.06 152 SER A C 1
ATOM 1212 O O . SER A 1 152 ? -7.591 10.915 -2.639 1.00 95.06 152 SER A O 1
ATOM 1214 N N . VAL A 1 153 ? -7.447 9.385 -1.008 1.00 95.69 153 VAL A N 1
ATOM 1215 C CA . VAL A 1 153 ? -8.737 8.743 -1.274 1.00 95.69 153 VAL A CA 1
ATOM 1216 C C . VAL A 1 153 ? -9.395 8.319 0.036 1.00 95.69 153 VAL A C 1
ATOM 1218 O O . VAL A 1 153 ? -8.740 7.838 0.961 1.00 95.69 153 VAL A O 1
ATOM 1221 N N . ARG A 1 154 ? -10.713 8.520 0.133 1.00 95.50 154 ARG A N 1
ATOM 1222 C CA . ARG A 1 154 ? -11.512 8.018 1.258 1.00 95.50 154 ARG A CA 1
ATOM 1223 C C . ARG A 1 154 ? -11.791 6.541 1.056 1.00 95.50 154 ARG A C 1
ATOM 1225 O O . ARG A 1 154 ? -12.272 6.142 -0.001 1.00 95.50 154 ARG A O 1
ATOM 1232 N N . VAL A 1 155 ? -11.509 5.750 2.078 1.00 95.44 155 VAL A N 1
ATOM 1233 C CA . VAL A 1 155 ? -11.545 4.292 1.999 1.00 95.44 155 VAL A CA 1
ATOM 1234 C C . VAL A 1 155 ? -12.277 3.676 3.188 1.00 95.44 155 VAL A C 1
ATOM 1236 O O . VAL A 1 155 ? -12.711 4.368 4.109 1.00 95.44 155 VAL A O 1
ATOM 1239 N N . GLY A 1 156 ? -12.448 2.355 3.151 1.00 94.00 156 GLY A N 1
ATOM 1240 C CA . GLY A 1 156 ? -12.894 1.577 4.300 1.00 94.00 156 GLY A CA 1
ATOM 1241 C C . GLY A 1 156 ? -11.772 1.320 5.310 1.00 94.00 156 GLY A C 1
ATOM 1242 O O . GLY A 1 156 ? -10.605 1.636 5.083 1.00 94.00 156 GLY A O 1
ATOM 1243 N N . ARG A 1 157 ? -12.133 0.679 6.426 1.00 91.81 157 ARG A N 1
ATOM 1244 C CA . ARG A 1 157 ? -11.196 0.294 7.499 1.00 91.81 157 ARG A CA 1
ATOM 1245 C C . ARG A 1 157 ? -10.054 -0.603 7.014 1.00 91.81 157 ARG A C 1
ATOM 1247 O O . ARG A 1 157 ? -8.943 -0.516 7.521 1.00 91.81 157 ARG A O 1
ATOM 1254 N N . TYR A 1 158 ? -10.353 -1.485 6.075 1.00 95.06 158 TYR A N 1
ATOM 1255 C CA . TYR A 1 158 ? -9.417 -2.418 5.472 1.00 95.06 158 TYR A CA 1
ATOM 1256 C C . TYR A 1 158 ? -9.780 -2.591 4.004 1.00 95.06 158 TYR A C 1
ATOM 1258 O O . TYR A 1 158 ? -10.922 -2.336 3.606 1.00 95.06 158 TYR A O 1
ATOM 1266 N N . GLY A 1 159 ? -8.814 -3.028 3.211 1.00 95.12 159 GLY A N 1
ATOM 1267 C CA . GLY A 1 159 ? -9.019 -3.297 1.801 1.00 95.12 159 GLY A CA 1
ATOM 1268 C C . GLY A 1 159 ? -7.762 -3.063 0.991 1.00 95.12 159 GLY A C 1
ATOM 1269 O O . GLY A 1 159 ? -6.643 -3.048 1.505 1.00 95.12 159 GLY A O 1
ATOM 1270 N N . ASN A 1 160 ? -7.979 -2.901 -0.302 1.00 96.31 160 ASN A N 1
ATOM 1271 C CA . ASN A 1 160 ? -6.942 -2.680 -1.280 1.00 96.31 160 ASN A CA 1
ATOM 1272 C C . ASN A 1 160 ? -7.384 -1.653 -2.323 1.00 96.31 160 ASN A C 1
ATOM 1274 O O . ASN A 1 160 ? -8.574 -1.447 -2.566 1.00 96.31 160 ASN A O 1
ATOM 1278 N N . TRP A 1 161 ? -6.408 -0.990 -2.929 1.00 96.75 161 TRP A N 1
ATOM 1279 C CA . TRP A 1 161 ? -6.617 0.069 -3.900 1.00 96.75 161 TRP A CA 1
ATOM 1280 C C . TRP A 1 161 ? -5.471 0.109 -4.903 1.00 96.75 161 TRP A C 1
ATOM 1282 O O . TRP A 1 161 ? -4.329 -0.214 -4.574 1.00 96.75 161 TRP A O 1
ATOM 1292 N N . PHE A 1 162 ? -5.782 0.537 -6.123 1.00 96.31 162 PHE A N 1
ATOM 1293 C CA . PHE A 1 162 ? -4.784 0.838 -7.139 1.00 96.31 162 PHE A CA 1
ATOM 1294 C C . PHE A 1 162 ? -4.754 2.338 -7.388 1.00 96.31 162 PHE A C 1
ATOM 1296 O O . PHE A 1 162 ? -5.785 2.942 -7.691 1.00 96.31 162 PHE A O 1
ATOM 1303 N N . PHE A 1 163 ? -3.569 2.923 -7.289 1.00 95.12 163 PHE A N 1
ATOM 1304 C CA . PHE A 1 163 ? -3.327 4.283 -7.742 1.00 95.12 163 PHE A CA 1
ATOM 1305 C C . PHE A 1 163 ? -2.792 4.249 -9.182 1.00 95.12 163 PHE A C 1
ATOM 1307 O O . PHE A 1 163 ? -2.165 3.275 -9.598 1.00 95.12 163 PHE A O 1
ATOM 1314 N N . ASP A 1 164 ? -3.134 5.275 -9.966 1.00 94.31 164 ASP A N 1
ATOM 1315 C CA . ASP A 1 164 ? -2.624 5.487 -11.330 1.00 94.31 164 ASP A CA 1
ATOM 1316 C C . ASP A 1 164 ? -1.774 6.766 -11.333 1.00 94.31 164 ASP A C 1
ATOM 1318 O O . ASP A 1 164 ? -2.144 7.772 -11.944 1.00 94.31 164 ASP A O 1
ATOM 1322 N N . LEU A 1 165 ? -0.693 6.771 -10.544 1.00 91.94 165 LEU A N 1
ATOM 1323 C CA . LEU A 1 165 ? 0.218 7.905 -10.412 1.00 91.94 165 LEU A CA 1
ATOM 1324 C C . LEU A 1 165 ? 1.439 7.698 -11.303 1.00 91.94 165 LEU A C 1
ATOM 1326 O O . LEU A 1 165 ? 2.146 6.706 -11.205 1.00 91.94 165 LEU A O 1
ATOM 1330 N N . TYR A 1 166 ? 1.725 8.662 -12.174 1.00 93.25 166 TYR A N 1
ATOM 1331 C CA . TYR A 1 166 ? 2.939 8.627 -12.985 1.00 93.25 166 TYR A CA 1
ATOM 1332 C C . TYR A 1 166 ? 4.118 9.221 -12.207 1.00 93.25 166 TYR A C 1
ATOM 1334 O O . TYR A 1 166 ? 4.286 10.442 -12.151 1.00 93.25 166 TYR A O 1
ATOM 1342 N N . VAL A 1 167 ? 4.917 8.350 -11.586 1.00 90.81 167 VAL A N 1
ATOM 1343 C CA . VAL A 1 167 ? 6.032 8.724 -10.698 1.00 90.81 167 VAL A CA 1
ATOM 1344 C C . VAL A 1 167 ? 7.270 7.831 -10.906 1.00 90.81 167 VAL A C 1
ATOM 1346 O O . VAL A 1 167 ? 7.698 7.150 -9.977 1.00 90.81 167 VAL A O 1
ATOM 1349 N N . PRO A 1 168 ? 7.889 7.824 -12.102 1.00 92.44 168 PRO A N 1
ATOM 1350 C CA . PRO A 1 168 ? 9.095 7.033 -12.364 1.00 92.44 168 PRO A CA 1
ATOM 1351 C C . PRO A 1 168 ? 10.281 7.485 -11.499 1.00 92.44 168 PRO A C 1
ATOM 1353 O O . PRO A 1 168 ? 10.440 8.676 -11.228 1.00 92.44 168 PRO A O 1
ATOM 1356 N N . ASP A 1 169 ? 11.123 6.535 -11.074 1.00 90.12 169 ASP A N 1
ATOM 1357 C CA . ASP A 1 169 ? 12.370 6.762 -10.314 1.00 90.12 169 ASP A CA 1
ATOM 1358 C C . ASP A 1 169 ? 12.242 7.552 -8.992 1.00 90.12 169 ASP A C 1
ATOM 1360 O O . ASP A 1 169 ? 13.250 7.896 -8.369 1.00 90.12 169 ASP A O 1
ATOM 1364 N N . LYS A 1 170 ? 11.021 7.811 -8.514 1.00 90.88 170 LYS A N 1
ATOM 1365 C CA . LYS A 1 170 ? 10.762 8.524 -7.256 1.00 90.88 170 LYS A CA 1
ATOM 1366 C C . LYS A 1 170 ? 10.568 7.561 -6.087 1.00 90.88 170 LYS A C 1
ATOM 1368 O O . LYS A 1 170 ? 10.047 6.460 -6.252 1.00 90.88 170 LYS A O 1
ATOM 1373 N N . MET A 1 171 ? 10.956 7.991 -4.885 1.00 93.44 171 MET A N 1
ATOM 1374 C CA . MET A 1 171 ? 10.589 7.296 -3.650 1.00 93.44 171 MET A CA 1
ATOM 1375 C C . MET A 1 171 ? 9.179 7.707 -3.235 1.00 93.44 171 MET A C 1
ATOM 1377 O O . MET A 1 171 ? 8.885 8.898 -3.113 1.00 93.44 171 MET A O 1
ATOM 1381 N N . ILE A 1 172 ? 8.326 6.717 -2.993 1.00 95.06 172 ILE A N 1
ATOM 1382 C CA . ILE A 1 172 ? 6.949 6.921 -2.549 1.00 95.06 172 ILE A CA 1
ATOM 1383 C C . ILE A 1 172 ? 6.607 6.016 -1.367 1.00 95.06 172 ILE A C 1
ATOM 1385 O O . ILE A 1 172 ? 7.233 4.975 -1.150 1.00 95.06 172 ILE A O 1
ATOM 1389 N N . TRP A 1 173 ? 5.605 6.409 -0.592 1.00 95.75 173 TRP A N 1
ATOM 1390 C CA . TRP A 1 173 ? 5.024 5.584 0.464 1.00 95.75 173 TRP A CA 1
ATOM 1391 C C . TRP A 1 173 ? 3.539 5.894 0.626 1.00 95.75 173 TRP A C 1
ATOM 1393 O O . TRP A 1 173 ? 3.082 6.995 0.323 1.00 95.75 173 TRP A O 1
ATOM 1403 N N . ALA A 1 174 ? 2.787 4.912 1.113 1.00 96.31 174 ALA A N 1
ATOM 1404 C CA . ALA A 1 174 ? 1.392 5.085 1.481 1.00 96.31 174 ALA A CA 1
ATOM 1405 C C . ALA A 1 174 ? 1.251 5.269 2.991 1.00 96.31 174 ALA A C 1
ATOM 1407 O O . ALA A 1 174 ? 2.011 4.704 3.778 1.00 96.31 174 ALA A O 1
ATOM 1408 N N . GLU A 1 175 ? 0.231 6.007 3.391 1.00 96.50 175 GLU A N 1
ATOM 1409 C CA . GLU A 1 175 ? -0.154 6.195 4.779 1.00 96.50 175 GLU A CA 1
ATOM 1410 C C . GLU A 1 175 ? -1.669 6.063 4.904 1.00 96.50 175 GLU A C 1
ATOM 1412 O O . GLU A 1 175 ? -2.422 6.687 4.155 1.00 96.50 175 GLU A O 1
ATOM 1417 N N . ILE A 1 176 ? -2.119 5.236 5.845 1.00 97.38 176 ILE A N 1
ATOM 1418 C CA . ILE A 1 176 ? -3.525 5.150 6.228 1.00 97.38 176 ILE A CA 1
ATOM 1419 C C . ILE A 1 176 ? -3.726 5.948 7.510 1.00 97.38 176 ILE A C 1
ATOM 1421 O O . ILE A 1 176 ? -3.012 5.764 8.502 1.00 97.38 176 ILE A O 1
ATOM 1425 N N . GLY A 1 177 ? -4.723 6.823 7.495 1.00 95.69 177 GLY A N 1
ATOM 1426 C CA . GLY A 1 177 ? -5.074 7.638 8.643 1.00 95.69 177 GLY A CA 1
ATOM 1427 C C . GLY A 1 177 ? -6.571 7.728 8.884 1.00 95.69 177 GLY A C 1
ATOM 1428 O O . GLY A 1 177 ? -7.409 7.388 8.044 1.00 95.69 177 GLY A O 1
ATOM 1429 N N . LEU A 1 178 ? -6.887 8.194 10.083 1.00 94.50 178 LEU A N 1
ATOM 1430 C CA . LEU A 1 178 ? -8.230 8.455 10.568 1.00 94.50 178 LEU A CA 1
ATOM 1431 C C . LEU A 1 178 ? -8.500 9.952 10.477 1.00 94.50 178 LEU A C 1
ATOM 1433 O O . LEU A 1 178 ? -7.669 10.771 10.865 1.00 94.50 178 LEU A O 1
ATOM 1437 N N . MET A 1 179 ? -9.674 10.305 9.976 1.00 93.25 179 MET A N 1
ATOM 1438 C CA . MET A 1 179 ? -10.155 11.674 9.926 1.00 93.25 179 MET A CA 1
ATOM 1439 C C . MET A 1 179 ? -11.312 11.844 10.901 1.00 93.25 179 MET A C 1
ATOM 1441 O O . MET A 1 179 ? -12.287 11.085 10.875 1.00 93.25 179 MET A O 1
ATOM 1445 N N . ASP A 1 180 ? -11.164 12.850 11.753 1.00 90.81 180 ASP A N 1
ATOM 1446 C CA . ASP A 1 180 ? -12.148 13.262 12.743 1.00 90.81 180 ASP A CA 1
ATOM 1447 C C . ASP A 1 180 ? -13.311 14.051 12.099 1.00 90.81 180 ASP A C 1
ATOM 1449 O O . ASP A 1 180 ? -13.168 14.599 11.004 1.00 90.81 180 ASP A O 1
ATOM 1453 N N . ASN A 1 181 ? -14.445 14.185 12.791 1.00 86.38 181 ASN A N 1
ATOM 1454 C CA . ASN A 1 181 ? -15.580 15.017 12.364 1.00 86.38 181 ASN A CA 1
ATOM 1455 C C . ASN A 1 181 ? -15.206 16.505 12.193 1.00 86.38 181 ASN A C 1
ATOM 1457 O O . ASN A 1 181 ? -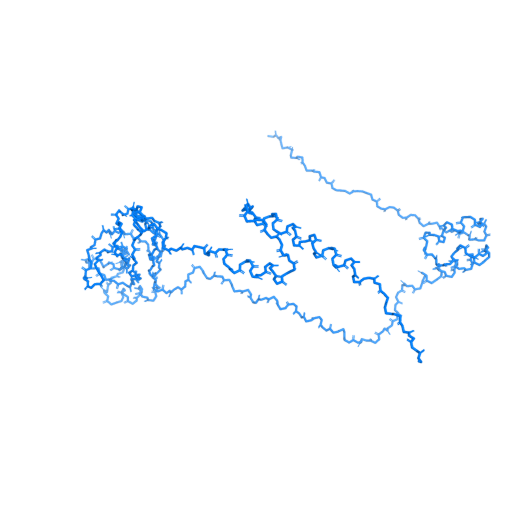15.828 17.217 11.407 1.00 86.38 181 ASN A O 1
ATOM 1461 N N . LYS A 1 182 ? -14.147 16.956 12.877 1.00 85.31 182 LYS A N 1
ATOM 1462 C CA . LYS A 1 182 ? -13.543 18.292 12.756 1.00 85.31 182 LYS A CA 1
ATOM 1463 C C . LYS A 1 182 ? -12.642 18.448 11.524 1.00 85.31 182 LYS A C 1
ATOM 1465 O O . LYS A 1 182 ? -12.146 19.542 11.283 1.00 85.31 182 LYS A O 1
ATOM 1470 N N . GLY A 1 183 ? -12.399 17.377 10.764 1.00 84.94 183 GLY A N 1
ATOM 1471 C CA . GLY A 1 183 ? -11.517 17.379 9.591 1.00 84.94 183 GLY A CA 1
ATOM 1472 C C . GLY A 1 183 ? -10.027 17.210 9.908 1.00 84.94 183 GLY A C 1
ATOM 1473 O O . GLY A 1 183 ? -9.201 17.282 9.002 1.00 84.94 183 GLY A O 1
ATOM 1474 N N . ASN A 1 184 ? -9.672 16.952 11.169 1.00 90.44 184 ASN A N 1
ATOM 1475 C CA . ASN A 1 184 ? -8.294 16.672 11.566 1.00 90.44 184 ASN A CA 1
ATOM 1476 C C . ASN A 1 184 ? -7.891 15.265 11.111 1.00 90.44 184 ASN A C 1
ATOM 1478 O O . ASN A 1 184 ? -8.617 14.303 11.368 1.00 90.44 184 ASN A O 1
ATOM 1482 N N . TYR A 1 185 ? -6.739 15.151 10.450 1.00 92.31 185 TYR A N 1
ATOM 1483 C CA . TYR A 1 185 ? -6.194 13.884 9.967 1.00 92.31 185 TYR A CA 1
ATOM 1484 C C . TYR A 1 185 ? -5.107 13.365 10.911 1.00 92.31 185 TYR A C 1
ATOM 1486 O O . TYR A 1 185 ? -4.187 14.099 11.271 1.00 92.31 185 TYR A O 1
ATOM 1494 N N . PHE A 1 186 ? -5.203 12.088 11.268 1.00 92.88 186 PHE A N 1
ATOM 1495 C CA . PHE A 1 186 ? -4.273 11.401 12.154 1.00 92.88 186 PHE A CA 1
ATOM 1496 C C . PHE A 1 186 ? -3.744 10.143 11.474 1.00 92.88 186 PHE A C 1
ATOM 1498 O O . PHE A 1 186 ? -4.503 9.211 11.203 1.00 92.88 186 PHE A O 1
ATOM 1505 N N . ALA A 1 187 ? -2.440 10.111 11.215 1.00 94.06 187 ALA A N 1
ATOM 1506 C CA . ALA A 1 187 ? -1.762 8.945 10.666 1.00 94.06 187 ALA A CA 1
ATOM 1507 C C . ALA A 1 187 ? -1.827 7.764 11.647 1.00 94.06 187 ALA A C 1
ATOM 1509 O O . ALA A 1 187 ? -1.580 7.930 12.844 1.00 94.06 187 ALA A O 1
ATOM 1510 N N . VAL A 1 188 ? -2.153 6.574 11.140 1.00 95.06 188 VAL A N 1
ATOM 1511 C CA . VAL A 1 188 ? -2.213 5.337 11.935 1.00 95.06 188 VAL A CA 1
ATOM 1512 C C . VAL A 1 188 ? -1.068 4.403 11.579 1.00 95.06 188 VAL A C 1
ATOM 1514 O O . VAL A 1 188 ? -0.344 3.954 12.463 1.00 95.06 188 VAL A O 1
ATOM 1517 N N . ALA A 1 189 ? -0.903 4.114 10.290 1.00 95.06 189 ALA A N 1
ATOM 1518 C CA . ALA A 1 189 ? 0.154 3.245 9.795 1.00 95.06 189 ALA A CA 1
ATOM 1519 C C . ALA A 1 189 ? 0.693 3.770 8.466 1.00 95.06 189 ALA A C 1
ATOM 1521 O O . ALA A 1 189 ? -0.046 4.333 7.657 1.00 95.06 189 ALA A O 1
ATOM 1522 N N . HIS A 1 190 ? 1.981 3.547 8.231 1.00 94.88 190 HIS A N 1
ATOM 1523 C CA . HIS A 1 190 ? 2.656 3.915 6.995 1.00 94.88 190 HIS A CA 1
ATOM 1524 C C . HIS A 1 190 ? 3.349 2.694 6.389 1.00 94.88 190 HIS A C 1
ATOM 1526 O O . HIS A 1 190 ? 3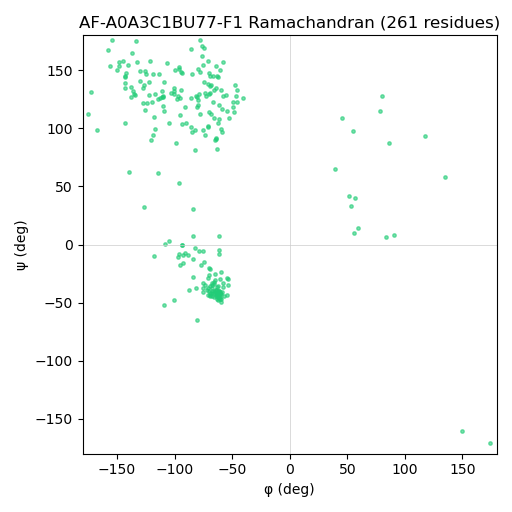.811 1.798 7.101 1.00 94.88 190 HIS A O 1
ATOM 1532 N N . SER A 1 191 ? 3.456 2.666 5.064 1.00 95.88 191 SER A N 1
ATOM 1533 C CA . SER A 1 191 ? 4.284 1.687 4.374 1.00 95.88 191 SER A CA 1
ATOM 1534 C C . SER A 1 191 ? 5.763 2.035 4.514 1.00 95.88 191 SER A C 1
ATOM 1536 O O . SER A 1 191 ? 6.148 3.132 4.931 1.00 95.88 191 SER A O 1
ATOM 1538 N N . ARG A 1 192 ? 6.631 1.103 4.118 1.00 94.31 192 ARG A N 1
ATOM 1539 C CA . ARG A 1 192 ? 8.021 1.459 3.819 1.00 94.31 192 ARG A CA 1
ATOM 1540 C C . ARG A 1 192 ? 8.055 2.401 2.614 1.00 94.31 192 ARG A C 1
ATOM 1542 O O . ARG A 1 192 ? 7.157 2.351 1.769 1.00 94.31 192 ARG A O 1
ATOM 1549 N N . LYS A 1 193 ? 9.097 3.229 2.545 1.00 94.19 193 LYS A N 1
ATOM 1550 C CA . LYS A 1 193 ? 9.427 3.984 1.335 1.00 94.19 193 LYS A CA 1
ATOM 1551 C C . LYS A 1 193 ? 9.925 3.001 0.279 1.00 94.19 193 LYS A C 1
ATOM 1553 O O . LYS A 1 193 ? 10.767 2.155 0.580 1.00 94.19 193 LYS A O 1
ATOM 1558 N N . VAL A 1 194 ? 9.374 3.083 -0.923 1.00 93.25 194 VAL A N 1
ATOM 1559 C CA . VAL A 1 194 ? 9.738 2.227 -2.053 1.00 93.25 194 VAL A CA 1
ATOM 1560 C C . VAL A 1 194 ? 10.081 3.108 -3.242 1.00 93.25 194 VAL A C 1
ATOM 1562 O O . VAL A 1 194 ? 9.389 4.088 -3.514 1.00 93.25 194 VAL A O 1
ATOM 1565 N N . ARG A 1 195 ? 11.154 2.753 -3.952 1.00 93.00 195 ARG A N 1
ATOM 1566 C CA . ARG A 1 195 ? 11.526 3.413 -5.199 1.00 93.00 195 ARG A CA 1
ATOM 1567 C C . ARG A 1 195 ? 10.682 2.858 -6.335 1.00 93.00 195 ARG A C 1
ATOM 1569 O O . ARG A 1 195 ? 10.651 1.646 -6.547 1.00 93.00 195 ARG A O 1
ATOM 1576 N N . MET A 1 196 ? 10.029 3.744 -7.068 1.00 94.50 196 MET A N 1
ATOM 1577 C CA . MET A 1 196 ? 9.284 3.380 -8.261 1.00 94.50 196 MET A CA 1
ATOM 1578 C C . MET A 1 196 ? 10.222 2.950 -9.389 1.00 94.50 196 MET A C 1
ATOM 1580 O O . MET A 1 196 ? 11.319 3.503 -9.520 1.00 94.50 196 MET A O 1
ATOM 1584 N N . PRO A 1 197 ? 9.803 1.976 -10.213 1.00 92.81 197 PRO A N 1
ATOM 1585 C CA . PRO A 1 197 ? 10.576 1.547 -11.366 1.00 92.81 197 PRO A CA 1
ATOM 1586 C C . PRO A 1 197 ? 10.772 2.704 -12.351 1.00 92.81 197 PRO A C 1
ATOM 1588 O O . PRO A 1 197 ? 9.924 3.594 -12.466 1.00 92.81 197 PRO A O 1
ATOM 1591 N N . SER A 1 198 ? 11.892 2.670 -13.069 1.00 90.50 198 SER A N 1
ATOM 1592 C CA . SER A 1 198 ? 12.146 3.605 -14.162 1.00 90.50 198 SER A CA 1
ATOM 1593 C C . SER A 1 198 ? 11.223 3.307 -15.342 1.00 90.50 198 SER A C 1
ATOM 1595 O O . SER A 1 198 ? 10.870 2.155 -15.603 1.00 90.50 198 SER A O 1
ATOM 1597 N N . ASP A 1 199 ? 10.834 4.347 -16.068 1.00 92.19 199 ASP A N 1
ATOM 1598 C CA . ASP A 1 199 ? 10.142 4.246 -17.353 1.00 92.19 199 ASP A CA 1
ATOM 1599 C C . ASP A 1 199 ? 11.106 4.282 -18.548 1.00 92.19 199 ASP A C 1
ATOM 1601 O O . ASP A 1 199 ? 10.680 4.190 -19.702 1.00 92.19 199 ASP A O 1
ATOM 1605 N N . LYS A 1 200 ? 12.408 4.399 -18.275 1.00 87.81 200 LYS A N 1
ATOM 1606 C CA . LYS A 1 200 ? 13.464 4.439 -19.281 1.00 87.81 200 LYS A CA 1
ATOM 1607 C C . LYS A 1 200 ? 14.081 3.064 -19.479 1.00 87.81 200 LYS A C 1
ATOM 1609 O O . LYS A 1 200 ? 14.124 2.226 -18.581 1.00 87.81 200 LYS A O 1
ATOM 1614 N N . ILE A 1 201 ? 14.602 2.861 -20.684 1.00 82.88 201 ILE A N 1
ATOM 1615 C CA . ILE A 1 201 ? 15.473 1.727 -20.980 1.00 82.88 201 ILE A CA 1
ATOM 1616 C C . ILE A 1 201 ? 16.788 1.962 -20.235 1.00 82.88 201 ILE A C 1
ATOM 1618 O O . ILE A 1 201 ? 17.303 3.080 -20.230 1.00 82.88 201 ILE A O 1
ATOM 1622 N N . SER A 1 202 ? 17.310 0.916 -19.597 1.00 80.19 202 SER A N 1
ATOM 1623 C CA . SER A 1 202 ? 18.611 0.979 -18.936 1.00 80.19 202 SER A CA 1
ATOM 1624 C C . SER A 1 202 ? 19.697 1.367 -19.942 1.00 80.19 202 SER A C 1
ATOM 1626 O O . SER A 1 202 ? 19.836 0.726 -20.982 1.00 80.19 202 SER A O 1
ATOM 1628 N N . GLU A 1 203 ? 20.482 2.396 -19.623 1.00 76.19 203 GLU A N 1
ATOM 1629 C CA . GLU A 1 203 ? 21.698 2.743 -20.374 1.00 76.19 203 GLU A CA 1
ATOM 1630 C C . GLU A 1 203 ? 22.848 1.768 -20.074 1.00 76.19 203 GLU A C 1
ATOM 1632 O O . GLU A 1 203 ? 23.829 1.708 -20.814 1.00 76.19 203 GLU A O 1
ATOM 1637 N N . MET A 1 204 ? 22.719 0.982 -18.999 1.00 68.38 204 MET A N 1
ATOM 1638 C CA . MET A 1 204 ? 23.671 -0.057 -18.638 1.00 68.38 204 MET A CA 1
ATOM 1639 C C . MET A 1 204 ? 23.475 -1.246 -19.583 1.00 68.38 204 MET A C 1
ATOM 1641 O O . MET A 1 204 ? 22.561 -2.057 -19.418 1.00 68.38 204 MET A O 1
ATOM 1645 N N . ILE A 1 205 ? 24.325 -1.304 -20.607 1.00 63.84 205 ILE A N 1
ATOM 1646 C CA . ILE A 1 205 ? 24.486 -2.459 -21.485 1.00 63.84 205 ILE A CA 1
ATOM 1647 C C . ILE A 1 205 ? 25.245 -3.512 -20.676 1.00 63.84 205 ILE A C 1
ATOM 1649 O O . ILE A 1 205 ? 26.465 -3.458 -20.589 1.00 63.84 205 ILE A O 1
ATOM 1653 N N . ASP A 1 206 ? 24.488 -4.407 -20.045 1.00 59.16 206 ASP A N 1
ATOM 1654 C CA . ASP A 1 206 ? 24.903 -5.740 -19.595 1.00 59.16 206 ASP A CA 1
ATOM 1655 C C . ASP A 1 206 ? 26.331 -5.826 -19.009 1.00 59.16 206 ASP A C 1
ATOM 1657 O O . ASP A 1 206 ? 27.216 -6.484 -19.552 1.00 59.16 206 ASP A O 1
ATOM 1661 N N . GLU A 1 207 ? 26.575 -5.161 -17.874 1.00 57.06 207 GLU A N 1
ATOM 1662 C CA . GLU A 1 207 ? 27.738 -5.497 -17.031 1.00 57.06 207 GLU A CA 1
ATOM 1663 C C . GLU A 1 207 ? 27.545 -6.869 -16.352 1.00 57.06 207 GLU A C 1
ATOM 1665 O O . GLU A 1 207 ? 28.507 -7.526 -15.950 1.00 57.06 207 GLU A O 1
ATOM 1670 N N . GLU A 1 208 ? 26.297 -7.341 -16.260 1.00 58.75 208 GLU A N 1
ATOM 1671 C CA . GLU A 1 208 ? 25.955 -8.663 -15.752 1.00 58.75 208 GLU A CA 1
ATOM 1672 C C . GLU A 1 208 ? 26.114 -9.703 -16.854 1.00 58.75 208 GLU A C 1
ATOM 1674 O O . GLU A 1 208 ? 25.167 -10.171 -17.472 1.00 58.75 208 GLU A O 1
ATOM 1679 N N . THR A 1 209 ? 27.354 -10.130 -17.065 1.00 52.66 209 THR A N 1
ATOM 1680 C CA . THR A 1 209 ? 27.623 -11.360 -17.807 1.00 52.66 209 THR A CA 1
ATOM 1681 C C . THR A 1 209 ? 26.925 -12.523 -17.091 1.00 52.66 209 THR A C 1
ATOM 1683 O O . THR A 1 209 ? 27.440 -13.060 -16.108 1.00 52.66 209 THR A O 1
ATOM 1686 N N . TRP A 1 210 ? 25.727 -12.898 -17.547 1.00 59.16 210 TRP A N 1
ATOM 1687 C CA . TRP A 1 210 ? 24.941 -14.025 -17.040 1.00 59.16 210 TRP A CA 1
ATOM 1688 C C . TRP A 1 210 ? 25.698 -15.330 -17.275 1.00 59.16 210 TRP A C 1
ATOM 1690 O O . TRP A 1 210 ? 25.439 -16.005 -18.259 1.00 59.16 210 TRP A O 1
ATOM 1700 N N . MET A 1 211 ? 26.644 -15.666 -16.389 1.00 53.69 211 MET A N 1
ATOM 1701 C CA . MET A 1 211 ? 27.632 -16.734 -16.572 1.00 53.69 211 MET A CA 1
ATOM 1702 C C . MET A 1 211 ? 28.266 -16.705 -17.967 1.00 53.69 211 MET A C 1
ATOM 1704 O O . MET A 1 211 ? 27.695 -17.181 -18.945 1.00 53.69 211 MET A O 1
ATOM 1708 N N . THR A 1 212 ? 29.531 -16.316 -18.078 1.00 53.56 212 THR A N 1
ATOM 1709 C CA . THR A 1 212 ? 30.329 -16.821 -19.198 1.00 53.56 212 THR A CA 1
ATOM 1710 C C . THR A 1 212 ? 30.466 -18.330 -18.989 1.00 53.56 212 THR A C 1
ATOM 1712 O O . THR A 1 212 ? 31.376 -18.817 -18.327 1.00 53.56 212 THR A O 1
ATOM 1715 N N . VAL A 1 213 ? 29.524 -19.090 -19.546 1.00 57.44 213 VAL A N 1
ATOM 1716 C CA . VAL A 1 213 ? 29.471 -20.560 -19.621 1.00 57.44 213 VAL A CA 1
ATOM 1717 C C . VAL A 1 213 ? 30.679 -21.106 -20.419 1.00 57.44 213 VAL A C 1
ATOM 1719 O O . VAL A 1 213 ? 30.746 -22.290 -20.694 1.00 57.44 213 VAL A O 1
ATOM 1722 N N . GLY A 1 214 ? 31.653 -20.272 -20.800 1.00 55.97 214 GLY A N 1
ATOM 1723 C CA . GLY A 1 214 ? 32.834 -20.661 -21.568 1.00 55.97 214 GLY A CA 1
ATOM 1724 C C . GLY A 1 214 ? 33.924 -21.305 -20.713 1.00 55.97 214 GLY A C 1
ATOM 1725 O O . GLY A 1 214 ? 34.206 -22.487 -20.865 1.00 55.97 214 GLY A O 1
ATOM 1726 N N . GLU A 1 215 ? 34.523 -20.555 -19.786 1.00 57.41 215 GLU A N 1
ATOM 1727 C CA . GLU A 1 215 ? 35.859 -20.914 -19.278 1.00 57.41 215 GLU A CA 1
ATOM 1728 C C . GLU A 1 215 ? 35.885 -22.182 -18.413 1.00 57.41 215 GLU A C 1
ATOM 1730 O O . GLU A 1 215 ? 36.763 -23.022 -18.564 1.00 57.41 215 GLU A O 1
ATOM 1735 N N . LYS A 1 216 ? 34.904 -22.372 -17.522 1.00 58.88 216 LYS A N 1
ATOM 1736 C CA . LYS A 1 216 ? 34.886 -23.540 -16.614 1.00 58.88 216 LYS A CA 1
ATOM 1737 C C . LYS A 1 216 ? 34.191 -24.766 -17.185 1.00 58.88 216 LYS A C 1
ATOM 1739 O O . LYS A 1 216 ? 34.217 -25.827 -16.567 1.00 58.88 216 LYS A O 1
ATOM 1744 N N . ILE A 1 217 ? 33.517 -24.629 -18.319 1.00 65.38 217 ILE A N 1
ATOM 1745 C CA . ILE A 1 217 ? 32.765 -25.739 -18.894 1.00 65.38 217 ILE A CA 1
ATOM 1746 C C . ILE A 1 217 ? 33.687 -26.665 -19.666 1.00 65.38 217 ILE A C 1
ATOM 1748 O O . ILE A 1 217 ? 33.550 -27.878 -19.543 1.00 65.38 217 ILE A O 1
ATOM 1752 N N . GLU A 1 218 ? 34.682 -26.109 -20.356 1.00 65.06 218 GLU A N 1
ATOM 1753 C CA . GLU A 1 218 ? 35.766 -26.875 -20.971 1.00 65.06 218 GLU A CA 1
ATOM 1754 C C . GLU A 1 218 ? 36.466 -27.764 -19.935 1.00 65.06 218 GLU A C 1
ATOM 1756 O O . GLU A 1 218 ? 36.652 -28.956 -20.176 1.00 65.06 218 GLU A O 1
ATOM 1761 N N . ASP A 1 219 ? 36.744 -27.230 -18.741 1.00 67.19 219 ASP A N 1
ATOM 1762 C CA . ASP A 1 219 ? 37.320 -27.996 -17.632 1.00 67.19 219 ASP A CA 1
ATOM 1763 C C . ASP A 1 219 ? 36.395 -29.127 -17.155 1.00 67.19 219 ASP A C 1
ATOM 1765 O O . ASP A 1 219 ? 36.839 -30.267 -17.005 1.00 67.19 219 ASP A O 1
ATOM 1769 N N . ILE A 1 220 ? 35.101 -28.852 -16.949 1.00 69.00 220 ILE A N 1
ATOM 1770 C CA . ILE A 1 220 ? 34.115 -29.869 -16.539 1.00 69.00 220 ILE A CA 1
ATOM 1771 C C . ILE A 1 220 ? 33.997 -30.982 -17.596 1.00 69.00 220 ILE A C 1
ATOM 1773 O O . ILE A 1 220 ? 33.914 -32.164 -17.248 1.00 69.00 220 ILE A O 1
ATOM 1777 N N . TYR A 1 221 ? 34.029 -30.641 -18.886 1.00 66.94 221 TYR A N 1
ATOM 1778 C CA . TYR A 1 221 ? 33.925 -31.617 -19.973 1.00 66.94 221 TYR A CA 1
ATOM 1779 C C . TYR A 1 221 ? 35.211 -32.415 -20.184 1.00 66.94 221 TYR A C 1
ATOM 1781 O O . TYR A 1 221 ? 35.146 -33.634 -20.368 1.00 66.94 221 TYR A O 1
ATOM 1789 N N . ARG A 1 222 ? 36.377 -31.778 -20.040 1.00 69.19 222 ARG A N 1
ATOM 1790 C CA . ARG A 1 222 ? 37.672 -32.465 -20.035 1.00 69.19 222 ARG A CA 1
ATOM 1791 C C . ARG A 1 222 ? 37.765 -33.459 -18.879 1.00 69.19 222 ARG A C 1
ATOM 1793 O O . ARG A 1 222 ? 38.197 -34.592 -19.074 1.00 69.19 222 ARG A O 1
ATOM 1800 N N . LEU A 1 223 ? 37.295 -33.073 -17.690 1.00 74.75 223 LEU A N 1
ATOM 1801 C CA . LEU A 1 223 ? 37.191 -33.968 -16.532 1.00 74.75 223 LEU A CA 1
ATOM 1802 C C . LEU A 1 223 ? 36.192 -35.117 -16.758 1.00 74.75 223 LEU A C 1
ATOM 1804 O O . LEU A 1 223 ? 36.347 -36.180 -16.163 1.00 74.75 223 LEU A O 1
ATOM 1808 N N . SER A 1 224 ? 35.210 -34.932 -17.645 1.00 68.19 224 SER A N 1
ATOM 1809 C CA . SER A 1 224 ? 34.240 -35.963 -18.047 1.00 68.19 224 SER A CA 1
ATOM 1810 C C . SER A 1 224 ? 34.768 -36.919 -19.133 1.00 68.19 224 SER A C 1
ATOM 1812 O O . SER A 1 224 ? 34.079 -37.875 -19.485 1.00 68.19 224 SER A O 1
ATOM 1814 N N . GLY A 1 225 ? 35.988 -36.703 -19.644 1.00 64.00 225 GLY A N 1
ATOM 1815 C CA . GLY A 1 225 ? 36.652 -37.573 -20.623 1.00 64.00 225 GLY A CA 1
ATOM 1816 C C . GLY A 1 225 ? 36.392 -37.223 -22.092 1.00 64.00 225 GLY A C 1
ATOM 1817 O O . GLY A 1 225 ? 36.803 -37.974 -22.976 1.00 64.00 225 GLY A O 1
ATOM 1818 N N . VAL A 1 226 ? 35.748 -36.084 -22.365 1.00 63.88 226 VAL A N 1
ATOM 1819 C CA . VAL A 1 226 ? 35.557 -35.565 -23.726 1.00 63.88 226 VAL A CA 1
ATOM 1820 C C . VAL A 1 226 ? 36.748 -34.667 -24.067 1.00 63.88 226 VAL A C 1
ATOM 1822 O O . VAL A 1 226 ? 36.865 -33.563 -23.545 1.00 63.88 226 VAL A O 1
ATOM 1825 N N . ASN A 1 227 ? 37.663 -35.165 -24.904 1.00 60.09 227 ASN A N 1
ATOM 1826 C CA . ASN A 1 227 ? 38.939 -34.492 -25.198 1.00 60.09 227 ASN A CA 1
ATOM 1827 C C . ASN A 1 227 ? 38.927 -33.624 -26.468 1.00 60.09 227 ASN A C 1
ATOM 1829 O O . ASN A 1 227 ? 39.806 -32.780 -26.614 1.00 60.09 227 ASN A O 1
ATOM 1833 N N . GLU A 1 228 ? 37.961 -33.805 -27.371 1.00 58.59 228 GLU A N 1
ATOM 1834 C CA . GLU A 1 228 ? 37.851 -33.035 -28.618 1.00 58.59 228 GLU A CA 1
ATOM 1835 C C . GLU A 1 228 ? 36.509 -32.304 -28.649 1.00 58.59 228 GLU A C 1
ATOM 1837 O O . GLU A 1 228 ? 35.494 -32.833 -29.099 1.00 58.59 228 GLU A O 1
ATOM 1842 N N . LEU A 1 229 ? 36.498 -31.078 -28.127 1.00 58.94 229 LEU A N 1
ATOM 1843 C CA . LEU A 1 229 ? 35.418 -30.138 -28.389 1.00 58.94 229 LEU A CA 1
ATOM 1844 C C . LEU A 1 229 ? 35.854 -29.284 -29.581 1.00 58.94 229 LEU A C 1
ATOM 1846 O O . LEU A 1 229 ? 36.724 -28.426 -29.442 1.00 58.94 229 LEU A O 1
ATOM 1850 N N . ASP A 1 230 ? 35.298 -29.549 -30.764 1.00 55.94 230 ASP A N 1
ATOM 1851 C CA . ASP A 1 230 ? 35.537 -28.699 -31.931 1.00 55.94 230 ASP A CA 1
ATOM 1852 C C . ASP A 1 230 ? 35.067 -27.277 -31.586 1.00 55.94 230 ASP A C 1
ATOM 1854 O O . ASP A 1 230 ? 33.879 -27.035 -31.347 1.00 55.94 230 ASP A O 1
ATOM 1858 N N . SER A 1 231 ? 36.002 -26.324 -31.564 1.00 53.31 231 SER A N 1
ATOM 1859 C CA . SER A 1 231 ? 35.781 -24.923 -31.161 1.00 53.31 231 SER A CA 1
ATOM 1860 C C . SER A 1 231 ? 34.762 -24.174 -32.034 1.00 53.31 231 SER A C 1
ATOM 1862 O O . SER A 1 231 ? 34.399 -23.035 -31.747 1.00 53.31 231 SER A O 1
ATOM 1864 N N . ALA A 1 232 ? 34.276 -24.818 -33.096 1.00 52.22 232 ALA A N 1
ATOM 1865 C CA . ALA A 1 232 ? 33.331 -24.286 -34.064 1.00 52.22 232 ALA A CA 1
ATOM 1866 C C . ALA A 1 232 ? 31.851 -24.604 -33.764 1.00 52.22 232 ALA A C 1
ATOM 1868 O O . ALA A 1 232 ? 30.991 -24.195 -34.545 1.00 52.22 232 ALA A O 1
ATOM 1869 N N . VAL A 1 233 ? 31.513 -25.322 -32.683 1.00 50.66 233 VAL A N 1
ATOM 1870 C CA . VAL A 1 233 ? 30.125 -25.771 -32.448 1.00 50.66 233 VAL A CA 1
ATOM 1871 C C . VAL A 1 233 ? 29.540 -25.199 -31.148 1.00 50.66 233 VAL A C 1
ATOM 1873 O O . VAL A 1 233 ? 29.671 -25.804 -30.084 1.00 50.66 233 VAL A O 1
ATOM 1876 N N . PRO A 1 234 ? 28.822 -24.061 -31.205 1.00 52.78 234 PRO A N 1
ATOM 1877 C CA . PRO A 1 234 ? 28.150 -23.500 -30.044 1.00 52.78 234 PRO A CA 1
ATOM 1878 C C . PRO A 1 234 ? 26.810 -24.218 -29.845 1.00 52.78 234 PRO A C 1
AT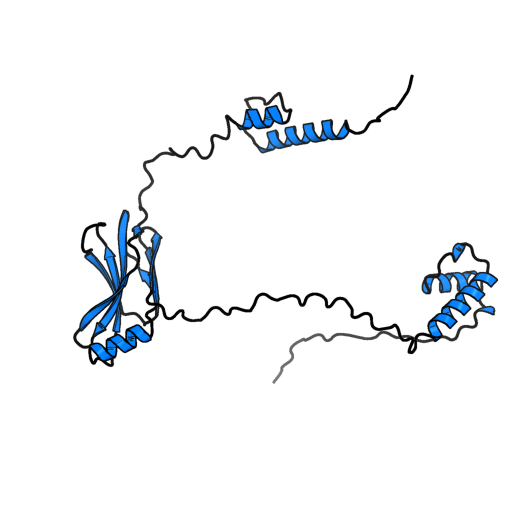OM 1880 O O . PRO A 1 234 ? 25.815 -23.920 -30.504 1.00 52.78 234 PRO A O 1
ATOM 1883 N N . GLY A 1 235 ? 26.760 -25.201 -28.947 1.00 63.31 235 GLY A N 1
ATOM 1884 C CA . GLY A 1 235 ? 25.486 -25.820 -28.586 1.00 63.31 235 GLY A CA 1
ATOM 1885 C C . GLY A 1 235 ? 25.588 -26.844 -27.465 1.00 63.31 235 GLY A C 1
ATOM 1886 O O . GLY A 1 235 ? 26.086 -27.948 -27.672 1.00 63.31 235 GLY A O 1
ATOM 1887 N N . SER A 1 236 ? 25.009 -26.517 -26.307 1.00 65.19 236 SER A N 1
ATOM 1888 C CA . SER A 1 236 ? 24.925 -27.396 -25.128 1.00 65.19 236 SER A CA 1
ATOM 1889 C C . SER A 1 236 ? 24.312 -28.770 -25.428 1.00 65.19 236 SER A C 1
ATOM 1891 O O . SER A 1 236 ? 24.691 -29.765 -24.819 1.00 65.19 236 SER A O 1
ATOM 1893 N N . VAL A 1 237 ? 23.412 -28.848 -26.413 1.00 67.38 237 VAL A N 1
ATOM 1894 C CA . VAL A 1 237 ? 22.732 -30.089 -26.815 1.00 67.38 237 VAL A CA 1
ATOM 1895 C C . VAL A 1 237 ? 23.679 -31.084 -27.487 1.00 67.38 237 VAL A C 1
ATOM 1897 O O . VAL A 1 237 ? 23.636 -32.267 -27.163 1.00 67.38 237 VAL A O 1
ATOM 1900 N N . ARG A 1 238 ? 24.547 -30.632 -28.404 1.00 66.06 238 ARG A N 1
ATOM 1901 C CA . ARG A 1 238 ? 25.506 -31.533 -29.069 1.00 66.06 238 ARG A CA 1
ATOM 1902 C C . ARG A 1 238 ? 26.598 -31.986 -28.109 1.00 66.06 238 ARG A C 1
ATOM 1904 O O . ARG A 1 238 ? 26.965 -33.152 -28.121 1.00 66.06 238 ARG A O 1
ATOM 1911 N N . ILE A 1 239 ? 27.040 -31.086 -27.234 1.00 67.12 239 ILE A N 1
ATOM 1912 C CA . ILE A 1 239 ? 28.025 -31.403 -26.197 1.00 67.12 239 ILE A CA 1
ATOM 1913 C C . ILE A 1 239 ? 27.471 -32.475 -25.246 1.00 67.12 239 ILE A C 1
ATOM 1915 O O . ILE A 1 239 ? 28.136 -33.473 -24.981 1.00 67.12 239 ILE A O 1
ATOM 1919 N N . PHE A 1 240 ? 26.222 -32.326 -24.792 1.00 72.50 240 PHE A N 1
ATOM 1920 C CA . PHE A 1 240 ? 25.557 -33.330 -23.958 1.00 72.50 240 PHE A CA 1
ATOM 1921 C C . PHE A 1 240 ? 25.430 -34.691 -24.659 1.00 72.50 240 PHE A C 1
ATOM 1923 O O . PHE A 1 240 ? 25.658 -35.726 -24.037 1.00 72.50 240 PHE A O 1
ATOM 1930 N N . GLN A 1 241 ? 25.103 -34.707 -25.955 1.00 72.00 241 GLN A N 1
ATOM 1931 C CA . GLN A 1 241 ? 25.025 -35.947 -26.734 1.00 72.00 241 GLN A CA 1
ATOM 1932 C C . GLN A 1 241 ? 26.371 -36.681 -26.794 1.00 72.00 241 GLN A C 1
ATOM 1934 O O . GLN A 1 241 ? 26.397 -37.902 -26.645 1.00 72.00 241 GLN A O 1
ATOM 1939 N N . GLU A 1 242 ? 27.479 -35.955 -26.944 1.00 71.19 242 GLU A N 1
ATOM 1940 C CA . GLU A 1 242 ? 28.817 -36.552 -26.998 1.00 71.19 242 GLU A CA 1
ATOM 1941 C C . GLU A 1 242 ? 29.255 -37.104 -25.631 1.00 71.19 242 GLU A C 1
ATOM 1943 O O . GLU A 1 242 ? 29.776 -38.218 -25.547 1.00 71.19 242 GLU A O 1
ATOM 1948 N N . VAL A 1 243 ? 28.959 -36.382 -24.540 1.00 73.62 243 VAL A N 1
ATOM 1949 C CA . VAL A 1 243 ? 29.183 -36.864 -23.163 1.00 73.62 243 VAL A CA 1
ATOM 1950 C C . VAL A 1 243 ? 28.393 -38.145 -22.902 1.00 73.62 243 VAL A C 1
ATOM 1952 O O . VAL A 1 243 ? 28.947 -39.122 -22.400 1.00 73.62 243 VAL A O 1
ATOM 1955 N N . MET A 1 244 ? 27.110 -38.174 -23.270 1.00 74.50 244 MET A N 1
ATOM 1956 C CA . MET A 1 244 ? 26.270 -39.361 -23.099 1.00 74.50 244 MET A CA 1
ATOM 1957 C C . MET A 1 244 ? 26.791 -40.541 -23.918 1.00 74.50 244 MET A C 1
ATOM 1959 O O . MET A 1 244 ? 26.906 -41.644 -23.393 1.00 74.50 244 MET A O 1
ATOM 1963 N N . ARG A 1 245 ? 27.200 -40.306 -25.167 1.00 73.31 245 ARG A N 1
ATOM 1964 C CA . ARG A 1 245 ? 27.816 -41.325 -26.024 1.00 73.31 245 ARG A CA 1
ATOM 1965 C C . ARG A 1 245 ? 29.104 -41.890 -25.412 1.00 73.31 245 ARG A C 1
ATOM 1967 O O . ARG A 1 245 ? 29.319 -43.105 -25.450 1.00 73.31 245 ARG A O 1
ATOM 1974 N N . PHE A 1 246 ? 29.962 -41.044 -24.844 1.00 73.19 246 PHE A N 1
ATOM 1975 C CA . PHE A 1 246 ? 31.191 -41.484 -24.176 1.00 73.19 246 PHE A CA 1
ATOM 1976 C C . PHE A 1 246 ? 30.892 -42.312 -22.920 1.00 73.19 246 PHE A C 1
ATOM 1978 O O . PHE A 1 246 ? 31.464 -43.390 -22.736 1.00 73.19 246 PHE A O 1
ATOM 1985 N N . LEU A 1 247 ? 29.951 -41.854 -22.090 1.00 74.56 247 LEU A N 1
ATOM 1986 C CA . LEU A 1 247 ? 29.493 -42.589 -20.912 1.00 74.56 247 LEU A CA 1
ATOM 1987 C C . LEU A 1 247 ? 28.885 -43.940 -21.288 1.00 74.56 247 LEU A C 1
ATOM 1989 O O . LEU A 1 247 ? 29.203 -44.931 -20.645 1.00 74.56 247 LEU A O 1
ATOM 1993 N N . GLU A 1 248 ? 28.076 -44.020 -22.343 1.00 72.25 248 GLU A N 1
ATOM 1994 C CA . GLU A 1 248 ? 27.524 -45.283 -22.844 1.00 72.25 248 GLU A CA 1
ATOM 1995 C C . GLU A 1 248 ? 28.627 -46.231 -23.327 1.00 72.25 248 GLU A C 1
ATOM 1997 O O . GLU A 1 248 ? 28.620 -47.417 -22.991 1.00 72.25 248 GLU A O 1
ATOM 2002 N N . THR A 1 249 ? 29.620 -45.716 -24.053 1.00 71.44 249 THR A N 1
ATOM 2003 C CA . THR A 1 249 ? 30.744 -46.516 -24.567 1.00 71.44 249 THR A CA 1
ATOM 2004 C C . THR A 1 249 ? 31.595 -47.090 -23.427 1.00 71.44 249 THR A C 1
ATOM 2006 O O . THR A 1 249 ? 31.963 -48.265 -23.459 1.00 71.44 249 THR A O 1
ATOM 2009 N N . ASN A 1 250 ? 31.847 -46.303 -22.376 1.00 64.44 250 ASN A N 1
ATOM 2010 C CA . ASN A 1 250 ? 32.640 -46.734 -21.220 1.00 64.44 250 ASN A CA 1
ATOM 2011 C C . ASN A 1 250 ? 31.836 -47.511 -20.164 1.00 64.44 250 ASN A C 1
ATOM 2013 O O . ASN A 1 250 ? 32.381 -48.375 -19.479 1.00 64.44 250 ASN A O 1
ATOM 2017 N N . ALA A 1 251 ? 30.531 -47.273 -20.044 1.00 63.03 251 ALA A N 1
ATOM 2018 C CA . ALA A 1 251 ? 29.648 -48.104 -19.229 1.00 63.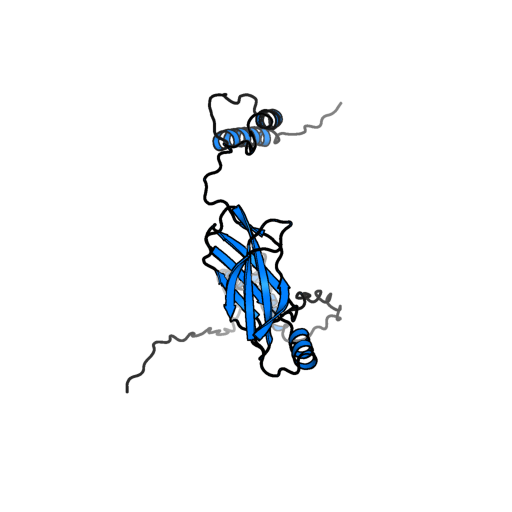03 251 ALA A CA 1
ATOM 2019 C C . ALA A 1 251 ? 29.505 -49.509 -19.838 1.00 63.03 251 ALA A C 1
ATOM 2021 O O . ALA A 1 251 ? 29.456 -50.497 -19.108 1.00 63.03 251 ALA A O 1
ATOM 2022 N N . SER A 1 252 ? 29.538 -49.611 -21.171 1.00 54.06 252 SER A N 1
ATOM 2023 C CA . SER A 1 252 ? 29.524 -50.888 -21.898 1.00 54.06 252 SER A CA 1
ATOM 2024 C C . SER A 1 252 ? 30.818 -51.700 -21.740 1.00 54.06 252 SER A C 1
ATOM 2026 O O . SER A 1 252 ? 30.798 -52.913 -21.942 1.00 54.06 252 SER A O 1
ATOM 2028 N N . SER A 1 253 ? 31.941 -51.071 -21.366 1.00 52.84 253 SER A N 1
ATOM 2029 C CA . SER A 1 253 ? 33.234 -51.748 -21.171 1.00 52.84 253 SER A CA 1
ATOM 2030 C C . SER A 1 253 ? 33.491 -52.208 -19.729 1.00 52.84 253 SER A C 1
ATOM 2032 O O . SER A 1 253 ? 34.391 -53.014 -19.498 1.00 52.84 253 SER A O 1
ATOM 2034 N N . SER A 1 254 ? 32.654 -51.820 -18.757 1.00 49.12 254 SER A N 1
ATOM 2035 C CA . SER A 1 254 ? 32.724 -52.308 -17.363 1.00 49.12 254 SER A CA 1
ATOM 2036 C C . SER A 1 254 ? 32.004 -53.650 -17.147 1.00 49.12 254 SER A C 1
ATOM 2038 O O . SER A 1 254 ? 31.488 -53.939 -16.068 1.00 49.12 254 SER A O 1
ATOM 2040 N N . GLY A 1 255 ? 31.972 -54.486 -18.187 1.00 48.94 255 GLY A N 1
ATOM 2041 C CA . GLY A 1 255 ? 31.225 -55.738 -18.240 1.00 48.94 255 GLY A CA 1
ATOM 2042 C C . GLY A 1 255 ? 32.049 -56.967 -18.616 1.00 48.94 255 GLY A C 1
ATOM 2043 O O . GLY A 1 255 ? 31.490 -57.854 -19.245 1.00 48.94 255 GLY A O 1
ATOM 2044 N N . THR A 1 256 ? 33.339 -57.076 -18.263 1.00 40.81 256 THR A N 1
ATOM 2045 C CA . THR A 1 256 ? 34.079 -58.349 -18.424 1.00 40.81 256 THR A CA 1
ATOM 2046 C C . THR A 1 256 ? 35.085 -58.641 -17.301 1.00 40.81 256 THR A C 1
ATOM 2048 O O . THR A 1 256 ? 36.188 -58.109 -17.260 1.00 40.81 256 THR A O 1
ATOM 2051 N N . THR A 1 257 ? 34.674 -59.576 -16.437 1.00 39.47 257 THR A N 1
ATOM 2052 C CA . THR A 1 257 ? 35.454 -60.672 -15.823 1.00 39.47 257 THR A CA 1
ATOM 2053 C C . THR A 1 257 ? 36.745 -60.350 -15.060 1.00 39.47 257 THR A C 1
ATOM 2055 O O . THR A 1 257 ? 37.846 -60.379 -15.605 1.00 39.47 257 THR A O 1
ATOM 2058 N N . ALA A 1 258 ? 36.615 -60.277 -13.732 1.00 39.66 258 ALA A N 1
ATOM 2059 C CA . ALA A 1 258 ? 37.669 -60.689 -12.813 1.00 39.66 258 ALA A CA 1
ATOM 2060 C C . ALA A 1 258 ? 37.946 -62.196 -12.993 1.00 39.66 258 ALA A C 1
ATOM 2062 O O . ALA A 1 258 ? 37.158 -63.032 -12.545 1.00 39.66 258 ALA A O 1
ATOM 2063 N N . LYS A 1 259 ? 39.057 -62.556 -13.651 1.00 36.59 259 LYS A N 1
ATOM 2064 C CA . LYS A 1 259 ? 39.590 -63.925 -13.618 1.00 36.59 259 LYS A CA 1
ATOM 2065 C C . LYS A 1 259 ? 40.670 -64.019 -12.543 1.00 36.59 259 LYS A C 1
ATOM 2067 O O . LYS A 1 259 ? 41.739 -63.430 -12.639 1.00 36.59 259 LYS A O 1
ATOM 2072 N N . ARG A 1 260 ? 40.318 -64.766 -11.502 1.00 39.88 260 ARG A N 1
ATOM 2073 C CA . ARG A 1 260 ? 41.146 -65.231 -10.392 1.00 39.88 260 ARG A CA 1
ATOM 2074 C C . ARG A 1 260 ? 41.950 -66.452 -10.849 1.00 39.88 260 ARG A C 1
ATOM 2076 O O . ARG A 1 260 ? 41.335 -67.451 -11.189 1.00 39.88 260 ARG A O 1
ATOM 2083 N N . GLU A 1 261 ? 43.275 -66.373 -10.811 1.00 34.28 261 GLU A N 1
ATOM 2084 C CA . GLU A 1 261 ? 44.248 -67.484 -10.756 1.00 34.28 261 GLU A CA 1
ATOM 2085 C C . GLU A 1 261 ? 45.626 -66.819 -10.550 1.00 34.28 261 GLU A C 1
ATOM 2087 O O . GLU A 1 261 ? 45.910 -65.818 -11.189 1.00 34.28 261 GLU A O 1
ATOM 2092 N N . GLY A 1 262 ? 46.508 -67.201 -9.630 1.00 40.69 262 GLY A N 1
ATOM 2093 C CA . GLY A 1 262 ? 46.647 -68.470 -8.937 1.00 40.69 262 GLY A CA 1
ATOM 2094 C C . GLY A 1 262 ? 48.000 -69.076 -9.301 1.00 40.69 262 GLY A C 1
ATOM 2095 O O . GLY A 1 262 ? 48.060 -69.843 -10.254 1.00 40.69 262 GLY A O 1
ATOM 2096 N N . ARG A 1 263 ? 49.003 -68.786 -8.456 1.00 36.09 263 ARG A N 1
ATOM 2097 C CA . ARG A 1 263 ? 50.351 -69.382 -8.361 1.00 36.09 263 ARG A CA 1
ATOM 2098 C C . ARG A 1 263 ? 51.485 -68.717 -9.141 1.00 36.09 263 ARG A C 1
ATOM 2100 O O . ARG A 1 263 ? 51.355 -68.521 -10.362 1.00 36.09 263 ARG A O 1
#

Sequence (263 aa):
MGESSGTVPRNLPVTGRRRNMNLSEMTKKELYRLAVELNLANRSKMTKEELEQALDKAMSDNKTHSSTEQHKVHPSPVLPEKISPPEYPIPDRYQIDTAVLLPVNPRKEYVYWEVADNTVNRFKVQHESPEISFVLKVFGGNETDSGEELASVRVGRYGNWFFDLYVPDKMIWAEIGLMDNKGNYFAVAHSRKVRMPSDKISEMIDEETWMTVGEKIEDIYRLSGVNELDSAVPGSVRIFQEVMRFLETNASSSGTTAKREGR

pLDDT: mean 74.25, std 19.78, range [28.12, 97.5]

Radius of gyration: 41.6 Å; Cα contacts (8 Å, |Δi|>4): 280; chains: 1; bounding box: 96×108×57 Å

Foldseek 3Di:
DDDDDDDDDDDDDDDDDDDDDDLVPDDQVVLLVVCVVLVPPPSVVDDSVRSSVSVVVSVVVVVPPPDDDDDDDPPDPPPPPPPDPPDDPDDPDPLDFDWAWDAPALFKIKIWGAHHPVNVVVVCVVQVAPDKWKKKWKFWDDPPDPTDTPDMDTDDNTDMDMGRHNHAQIWMKMWIWIAGPVRDTDTDDIHDTDTHHHPDDDPDDCPPPVDPCPDCVLVVLVVLVPDDDPPPDPDPVVSVVVSVVVCVVVVVVVPDDDDDDDD

Secondary structure (DSSP, 8-state):
-------PPP------------GGGS-HHHHHHHHHHTT-TTGGG--HHHHHHHHHHHHHHTTS-SS-----------PPP--PPP--PPPS-----EEEEEEEETTEEEEEEE--HHHHHHHHHHHT-S--EEEEEEEEE-TTS--EEEEEEEE-SEEEEEE----TT-EEEEEEEEE-TT--EEEEEEPPPEEPPPSSPPS------S---SHHHHHHHHHTT-----TT---HHHHHHHHHHHHHHHHTTS-S-------

Solvent-accessible surface area (backbone atoms only — not comparable to full-atom values): 16771 Å² total; per-residue (Å²): 141,85,87,82,85,92,78,87,82,84,89,85,84,91,83,87,82,87,74,93,72,73,68,86,81,54,52,61,71,56,53,50,51,52,38,57,76,69,64,54,80,72,63,90,80,51,53,60,68,56,47,45,54,53,49,52,50,55,57,53,62,67,67,62,81,72,82,88,80,87,71,80,80,67,78,67,77,72,70,74,72,79,75,66,74,79,86,75,78,80,69,98,68,86,68,50,69,38,29,46,58,43,76,74,48,33,38,32,35,42,35,40,38,32,58,18,67,68,59,52,53,53,48,30,67,76,68,75,34,92,60,71,45,33,37,41,34,33,32,35,41,59,97,89,53,90,46,49,81,75,47,74,46,81,49,64,68,52,54,72,52,74,49,80,54,81,45,52,66,36,36,32,33,33,34,37,23,45,27,43,84,87,69,52,76,43,83,75,30,58,24,67,78,42,72,29,47,64,82,66,80,75,85,73,79,69,84,71,66,81,66,76,73,57,76,66,45,58,53,55,39,46,75,70,70,54,83,81,76,67,91,86,64,94,46,74,66,62,55,50,50,52,52,50,52,50,50,52,58,54,61,66,64,77,73,76,79,92,79,89,80,86,133